Protein AF-A0A3B1JEG9-F1 (afdb_monomer)

Mean predicted aligned error: 18.31 Å

Sequence (242 aa):
HQKWSQMATTEFMKRSFQDQEGKYIIDEHYSELLGENASSSEQRCWQLLSKLSKGLNDGQQKGEYTKPGGYAIYCSHRDSVISHYQSQPGKGVKARDQTHRRIILTTEKQREKAALEEQQKKALEEKHKELQRAQQVEGKRHEERMQQMETKFEEEKRLQVEELERAMERKLAEQEDLIKKNYHEKAELMRQEIDQLKDKIGNISQNFFQQTAMPLIETGVDVFSKILHFKLMKSALKVSPV

pLDDT: mean 78.34, std 16.72, range [33.69, 96.94]

Foldseek 3Di:
DVVVQVVVVVVCVVVDDPPPPCPPHPVVVVVVVVVVQLVVLLVLLVVLLCVLCPVLVVCVVVCQLLDVVSLVVSVVSLVVSLVVLVPDPDSGDCNVVNSVVVSVVVNVVSVVSNVVSVVVVVVVVVVVVVVVVVVVVVVVVVVVVVVVVVVVVVVVVVVVVVVVVVVVVVVVVVVVVVVVVVVVVVVVVV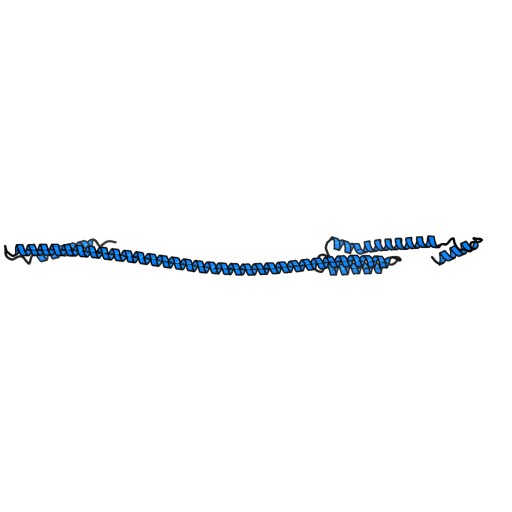VVVVVVVVVVVVVVVVVVVPDDDDDDPPPVVVVVVVVVVVVVVVVVVVPDDD

Organism: Astyanax mexicanus (NCBI:txid7994)

Structure (mmCIF, N/CA/C/O backbone):
data_AF-A0A3B1JEG9-F1
#
_entry.id   AF-A0A3B1JEG9-F1
#
loop_
_atom_site.group_PDB
_atom_site.id
_atom_site.type_symbol
_atom_site.label_atom_id
_atom_site.label_alt_id
_atom_site.label_comp_id
_atom_site.label_asym_id
_atom_site.label_entity_id
_atom_site.label_seq_id
_atom_site.pdbx_PDB_ins_code
_atom_site.Cartn_x
_atom_site.Cartn_y
_atom_site.Cartn_z
_atom_site.occupancy
_atom_site.B_iso_or_equiv
_atom_site.auth_seq_id
_atom_site.auth_comp_id
_atom_site.auth_asym_id
_atom_site.auth_atom_id
_atom_site.pdbx_PDB_model_num
ATOM 1 N N . HIS A 1 1 ? 32.977 -1.378 -49.932 1.00 61.91 1 HIS A N 1
ATOM 2 C CA . HIS A 1 1 ? 33.555 -2.728 -50.064 1.00 61.91 1 HIS A CA 1
ATOM 3 C C . HIS A 1 1 ? 33.645 -3.166 -51.524 1.00 61.91 1 HIS A C 1
ATOM 5 O O . HIS A 1 1 ? 34.753 -3.239 -52.028 1.00 61.91 1 HIS A O 1
ATOM 11 N N . GLN A 1 2 ? 32.519 -3.330 -52.232 1.00 69.81 2 GLN A N 1
ATOM 12 C CA . GLN A 1 2 ? 32.471 -3.818 -53.623 1.00 69.81 2 GLN A CA 1
ATOM 13 C C . GLN A 1 2 ? 33.465 -3.136 -54.580 1.00 69.81 2 GLN A C 1
ATOM 15 O O . GLN A 1 2 ? 34.220 -3.820 -55.254 1.00 69.81 2 GLN A O 1
ATOM 20 N N . LYS A 1 3 ? 33.549 -1.799 -54.562 1.00 77.69 3 LYS A N 1
ATOM 21 C CA . LYS A 1 3 ? 34.519 -1.038 -55.370 1.00 77.69 3 LYS A CA 1
ATOM 22 C C . LYS A 1 3 ? 35.982 -1.433 -55.102 1.00 77.69 3 LYS A C 1
ATOM 24 O O . LYS A 1 3 ? 36.758 -1.589 -56.034 1.00 77.69 3 LYS A O 1
ATOM 29 N N . TRP A 1 4 ? 36.354 -1.603 -53.834 1.00 72.00 4 TRP A N 1
ATOM 30 C CA . TRP A 1 4 ? 37.724 -1.937 -53.425 1.00 72.00 4 TRP A CA 1
ATOM 31 C C . TRP A 1 4 ? 38.051 -3.412 -53.662 1.00 72.00 4 TRP A C 1
ATOM 33 O O . TRP A 1 4 ? 39.136 -3.714 -54.139 1.00 72.00 4 TRP A O 1
ATOM 43 N N . SER A 1 5 ? 37.093 -4.310 -53.414 1.00 69.69 5 SER A N 1
ATOM 44 C CA . SER A 1 5 ? 37.203 -5.736 -53.747 1.00 69.69 5 SER A CA 1
ATOM 45 C C . SER A 1 5 ? 37.377 -5.938 -55.258 1.00 69.69 5 SER A C 1
ATOM 47 O O . SER A 1 5 ? 38.278 -6.658 -55.680 1.00 69.69 5 SER A O 1
ATOM 49 N N . GLN A 1 6 ? 36.618 -5.211 -56.087 1.00 75.69 6 GLN A N 1
ATOM 50 C CA . GLN A 1 6 ? 36.792 -5.210 -57.543 1.00 75.69 6 GLN A CA 1
ATOM 51 C C . GLN A 1 6 ? 38.170 -4.688 -57.960 1.00 75.69 6 GLN A C 1
ATOM 53 O O . GLN A 1 6 ? 38.815 -5.308 -58.800 1.00 75.69 6 GLN A O 1
ATOM 58 N N . MET A 1 7 ? 38.651 -3.589 -57.368 1.00 78.31 7 MET A N 1
ATOM 59 C CA . MET A 1 7 ? 39.992 -3.060 -57.652 1.00 78.31 7 MET A CA 1
ATOM 60 C C . MET A 1 7 ? 41.101 -4.043 -57.256 1.00 78.31 7 MET A C 1
ATOM 62 O O . MET A 1 7 ? 41.998 -4.287 -58.057 1.00 78.31 7 MET A O 1
ATOM 66 N N . ALA A 1 8 ? 41.022 -4.637 -56.063 1.00 71.88 8 ALA A N 1
ATOM 67 C CA . ALA A 1 8 ? 41.997 -5.609 -55.573 1.00 71.88 8 ALA A CA 1
ATOM 68 C C . ALA A 1 8 ? 42.010 -6.886 -56.428 1.00 71.88 8 ALA A C 1
ATOM 70 O O . ALA A 1 8 ? 43.077 -7.334 -56.834 1.00 71.88 8 ALA A O 1
ATOM 71 N N . THR A 1 9 ? 40.831 -7.405 -56.790 1.00 71.06 9 THR A N 1
ATOM 72 C CA . THR A 1 9 ? 40.694 -8.563 -57.691 1.00 71.06 9 THR A CA 1
ATOM 73 C C . THR A 1 9 ? 41.257 -8.246 -59.073 1.00 71.06 9 THR A C 1
ATOM 75 O O . THR A 1 9 ? 42.047 -9.009 -59.613 1.00 71.06 9 THR A O 1
ATOM 78 N N . THR A 1 10 ? 40.907 -7.087 -59.639 1.00 76.50 10 THR A N 1
ATOM 79 C CA . THR A 1 10 ? 41.391 -6.665 -60.964 1.00 76.50 10 THR A CA 1
ATOM 80 C C . TH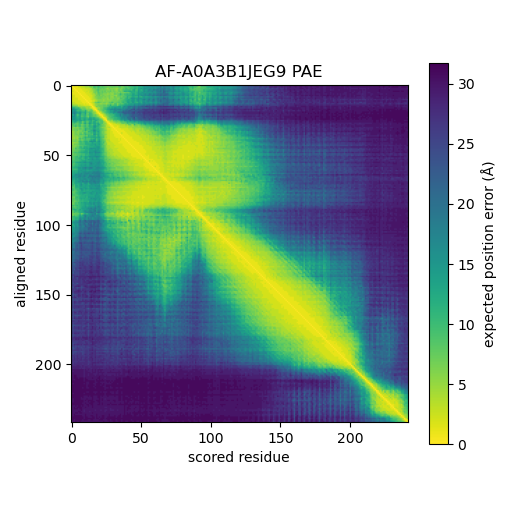R A 1 10 ? 42.913 -6.558 -60.989 1.00 76.50 10 THR A C 1
ATOM 82 O O . THR A 1 10 ? 43.549 -6.955 -61.961 1.00 76.50 10 THR A O 1
ATOM 85 N N . GLU A 1 11 ? 43.511 -6.025 -59.927 1.00 77.19 11 GLU A N 1
ATOM 86 C CA . GLU A 1 11 ? 44.953 -5.825 -59.852 1.00 77.19 11 GLU A CA 1
ATOM 87 C C . GLU A 1 11 ? 45.720 -7.124 -59.554 1.00 77.19 11 GLU A C 1
ATOM 89 O O . GLU A 1 11 ? 46.818 -7.317 -60.077 1.00 77.19 11 GLU A O 1
ATOM 94 N N . PHE A 1 12 ? 45.119 -8.044 -58.794 1.00 73.38 12 PHE A N 1
ATOM 95 C CA . PHE A 1 12 ? 45.612 -9.408 -58.592 1.00 73.38 12 PHE A CA 1
ATOM 96 C C . PHE A 1 12 ? 45.598 -10.212 -59.901 1.00 73.38 12 PHE A C 1
ATOM 98 O O . PHE A 1 12 ? 46.623 -10.765 -60.294 1.00 73.38 12 PHE A O 1
ATOM 105 N N . MET A 1 13 ? 44.488 -10.183 -60.648 1.00 70.50 13 MET A N 1
ATOM 106 C CA . MET A 1 13 ? 44.336 -10.914 -61.917 1.00 70.50 13 MET A CA 1
ATOM 107 C C . MET A 1 13 ? 45.323 -10.466 -63.006 1.00 70.50 13 MET A C 1
ATOM 109 O O . MET A 1 13 ? 45.683 -11.261 -63.866 1.00 70.50 13 MET A O 1
ATOM 113 N N . LYS A 1 14 ? 45.805 -9.214 -62.974 1.00 81.62 14 LYS A N 1
ATOM 114 C CA . LYS A 1 14 ? 46.855 -8.736 -63.898 1.00 81.62 14 LYS A CA 1
ATOM 115 C C . LYS A 1 14 ? 48.241 -9.313 -63.608 1.00 81.62 14 LYS A C 1
ATOM 117 O O . LYS A 1 14 ? 49.094 -9.288 -64.491 1.00 81.62 14 LYS A O 1
ATOM 122 N N . ARG A 1 15 ? 48.502 -9.729 -62.365 1.00 73.19 15 ARG A N 1
ATOM 123 C CA . ARG A 1 15 ? 49.829 -10.161 -61.891 1.00 73.19 15 ARG A CA 1
ATOM 124 C C . ARG A 1 15 ? 49.908 -11.659 -61.592 1.00 73.19 15 ARG A C 1
ATOM 126 O O . ARG A 1 15 ? 51.016 -12.180 -61.505 1.00 73.19 15 ARG A O 1
ATOM 133 N N . SER A 1 16 ? 48.774 -12.342 -61.459 1.00 69.19 16 SER A N 1
ATOM 134 C CA . SER A 1 16 ? 48.710 -13.787 -61.233 1.00 69.19 16 SER A CA 1
ATOM 135 C C . SER A 1 16 ? 48.770 -14.573 -62.542 1.00 69.19 16 SER A C 1
ATOM 137 O O . SER A 1 16 ? 48.094 -14.250 -63.515 1.00 69.19 16 SER A O 1
ATOM 139 N N . PHE A 1 17 ? 49.561 -15.644 -62.554 1.00 60.81 17 PHE A N 1
ATOM 140 C CA . PHE A 1 17 ? 49.652 -16.594 -63.661 1.00 60.81 17 PHE A CA 1
ATOM 141 C C . PHE A 1 17 ? 49.177 -17.966 -63.155 1.00 60.81 17 PHE A C 1
ATOM 143 O O . PHE A 1 17 ? 49.695 -18.450 -62.156 1.00 60.81 17 PHE A O 1
ATOM 150 N N . GLN A 1 18 ? 48.188 -18.563 -63.836 1.00 57.06 18 GLN A N 1
ATOM 151 C CA . GLN A 1 18 ? 47.568 -19.880 -63.559 1.00 57.06 18 GLN A CA 1
ATOM 152 C C . GLN A 1 18 ? 46.610 -20.035 -62.354 1.00 57.06 18 GLN A C 1
ATOM 154 O O . GLN A 1 18 ? 46.231 -21.161 -62.042 1.00 57.06 18 GLN A O 1
ATOM 159 N N . ASP A 1 19 ? 46.102 -18.965 -61.736 1.00 59.22 19 ASP A N 1
ATOM 160 C CA . ASP A 1 19 ? 45.006 -19.094 -60.752 1.00 59.22 19 ASP A CA 1
ATOM 161 C C . ASP A 1 19 ? 43.634 -19.178 -61.456 1.00 59.22 19 ASP A C 1
ATOM 163 O O . ASP A 1 19 ? 42.968 -18.169 -61.681 1.00 59.22 19 ASP A O 1
ATOM 167 N N . GLN A 1 20 ? 43.241 -20.382 -61.892 1.00 56.97 20 GLN A N 1
ATOM 168 C CA . GLN A 1 20 ? 41.942 -20.639 -62.545 1.00 56.97 20 GLN A CA 1
ATOM 169 C C . GLN A 1 20 ? 40.806 -20.935 -61.550 1.00 56.97 20 GLN A C 1
ATOM 171 O O . GLN A 1 20 ? 39.638 -20.869 -61.926 1.00 56.97 20 GLN A O 1
ATOM 176 N N . GLU A 1 21 ? 41.134 -21.245 -60.292 1.00 58.47 21 GLU A N 1
ATOM 177 C CA . GLU A 1 21 ? 40.168 -21.662 -59.263 1.00 58.47 21 GLU A CA 1
ATOM 178 C C . GLU A 1 21 ? 39.723 -20.509 -58.348 1.00 58.47 21 GLU A C 1
ATOM 180 O O . GLU A 1 21 ? 38.787 -20.676 -57.569 1.00 58.47 21 GLU A O 1
ATOM 185 N N . GLY A 1 22 ? 40.368 -19.337 -58.439 1.00 56.72 22 GLY A N 1
ATOM 186 C CA . GLY A 1 22 ? 39.993 -18.141 -57.681 1.00 56.72 22 GLY A CA 1
ATOM 187 C C . GLY A 1 22 ? 40.111 -18.335 -56.171 1.00 56.72 22 GLY A C 1
ATOM 188 O O . GLY A 1 22 ? 39.337 -17.754 -55.423 1.00 56.72 22 GLY A O 1
ATOM 189 N N . LYS A 1 23 ? 41.038 -19.183 -55.713 1.00 57.31 23 LYS A N 1
ATOM 190 C CA . LYS A 1 23 ? 41.095 -19.705 -54.336 1.00 57.31 23 LYS A CA 1
ATOM 191 C C . LYS A 1 23 ? 41.609 -18.695 -53.300 1.00 57.31 23 LYS A C 1
ATOM 193 O O . LYS A 1 23 ? 41.372 -18.864 -52.107 1.00 57.31 23 LYS A O 1
ATOM 198 N N . TYR A 1 24 ? 42.294 -17.639 -53.731 1.00 55.47 24 TYR A N 1
ATOM 199 C CA . TYR A 1 24 ? 42.846 -16.599 -52.856 1.00 55.47 24 TYR A CA 1
ATOM 200 C C . TYR A 1 24 ? 41.849 -15.438 -52.707 1.00 55.47 24 TYR A C 1
ATOM 202 O O . TYR A 1 24 ? 42.022 -14.361 -53.276 1.00 55.47 24 TYR A O 1
ATOM 210 N N . ILE A 1 25 ? 40.744 -15.687 -52.000 1.00 57.69 25 ILE A N 1
ATOM 211 C CA . ILE A 1 25 ? 39.585 -14.784 -51.975 1.00 57.69 25 ILE A CA 1
ATOM 212 C C . ILE A 1 25 ? 39.712 -13.745 -50.856 1.00 57.69 25 ILE A C 1
ATOM 214 O O . ILE A 1 25 ? 39.939 -14.057 -49.692 1.00 57.69 25 ILE A O 1
ATOM 218 N N . ILE A 1 26 ? 39.429 -12.497 -51.224 1.00 59.66 26 ILE A N 1
ATOM 219 C CA . ILE A 1 26 ? 39.228 -11.299 -50.385 1.00 59.66 26 ILE A CA 1
ATOM 220 C C . ILE A 1 26 ? 38.093 -11.469 -49.331 1.00 59.66 26 ILE A C 1
ATOM 222 O O . ILE A 1 26 ? 37.845 -10.570 -48.527 1.00 59.66 26 ILE A O 1
ATOM 226 N N . ASP A 1 27 ? 37.406 -12.615 -49.308 1.00 64.38 27 ASP A N 1
ATOM 227 C CA . ASP A 1 27 ? 36.210 -12.888 -48.500 1.00 64.38 27 ASP A CA 1
ATOM 228 C C . ASP A 1 27 ? 36.510 -13.070 -47.010 1.00 64.38 27 ASP A C 1
ATOM 230 O O . ASP A 1 27 ? 35.712 -12.640 -46.176 1.00 64.38 27 ASP A O 1
ATOM 234 N N . GLU A 1 28 ? 37.659 -13.651 -46.652 1.00 67.06 28 GLU A N 1
ATOM 235 C CA . GLU A 1 28 ? 38.013 -13.874 -45.244 1.00 67.06 28 GLU A CA 1
ATOM 236 C C . GLU A 1 28 ? 38.186 -12.535 -44.506 1.00 67.06 28 GLU A C 1
ATOM 238 O O . GLU A 1 28 ? 37.476 -12.264 -43.532 1.00 67.06 28 GLU A O 1
ATOM 243 N N . HIS A 1 29 ? 38.994 -11.630 -45.070 1.00 68.75 29 HIS A N 1
ATOM 244 C CA . HIS A 1 29 ? 39.169 -10.259 -44.577 1.00 68.75 29 HIS A CA 1
ATOM 245 C C . HIS A 1 29 ? 37.884 -9.422 -44.630 1.00 68.75 29 HIS A C 1
ATOM 247 O O . HIS A 1 29 ? 37.689 -8.505 -43.829 1.00 68.75 29 HIS A O 1
ATOM 253 N N . TYR A 1 30 ? 36.973 -9.714 -45.562 1.00 68.94 30 TYR A N 1
ATOM 254 C CA . TYR A 1 30 ? 35.675 -9.047 -45.587 1.00 68.94 30 TYR A CA 1
ATOM 255 C C . TYR A 1 30 ? 34.803 -9.454 -44.398 1.00 68.94 30 TYR A C 1
ATOM 257 O O . TYR A 1 30 ? 34.147 -8.596 -43.799 1.00 68.94 30 TYR A O 1
ATOM 265 N N . SER A 1 31 ? 34.816 -10.737 -44.030 1.00 76.50 31 SER A N 1
ATOM 266 C CA . SER A 1 31 ? 34.086 -11.224 -42.859 1.00 76.50 31 SER A CA 1
ATOM 267 C C . SER A 1 31 ? 34.594 -10.571 -41.566 1.00 76.50 31 SER A C 1
ATOM 269 O O . SER A 1 31 ? 33.782 -10.139 -40.743 1.00 76.50 31 SER A O 1
ATOM 271 N N . GLU A 1 32 ? 35.913 -10.379 -41.442 1.00 83.19 32 GLU A N 1
ATOM 272 C CA . GLU A 1 32 ? 36.545 -9.676 -40.319 1.00 83.19 32 GLU A CA 1
ATOM 273 C C . GLU A 1 32 ? 36.069 -8.219 -40.245 1.00 83.19 32 GLU A C 1
ATOM 275 O O . GLU A 1 32 ? 35.559 -7.782 -39.212 1.00 83.19 32 GLU A O 1
ATOM 280 N N . LEU A 1 33 ? 36.106 -7.486 -41.365 1.00 79.06 33 LEU A N 1
ATOM 281 C CA . LEU A 1 33 ? 35.625 -6.099 -41.440 1.00 79.06 33 LEU A CA 1
ATOM 282 C C . LEU A 1 33 ? 34.127 -5.963 -41.121 1.00 79.06 33 LEU A C 1
ATOM 284 O O . LEU A 1 33 ? 33.698 -4.963 -40.537 1.00 79.06 33 LEU A O 1
ATOM 288 N N . LEU A 1 34 ? 33.303 -6.944 -41.502 1.00 79.44 34 LEU A N 1
ATOM 289 C CA . LEU A 1 34 ? 31.887 -6.974 -41.127 1.00 79.44 34 LEU A CA 1
ATOM 290 C C . LEU A 1 34 ? 31.709 -7.194 -39.621 1.00 79.44 34 LEU A C 1
ATOM 292 O O . LEU A 1 34 ? 30.876 -6.516 -39.009 1.00 79.44 34 LEU A O 1
ATOM 296 N N . GLY A 1 35 ? 32.500 -8.092 -39.028 1.00 84.50 35 GLY A N 1
ATOM 297 C CA . GLY A 1 35 ? 32.541 -8.329 -37.587 1.00 84.50 35 GLY A CA 1
ATOM 298 C C . GLY A 1 35 ? 32.966 -7.084 -36.806 1.00 84.50 35 GLY A C 1
ATOM 299 O O . GLY A 1 35 ? 32.280 -6.671 -35.865 1.00 84.50 35 GLY A O 1
ATOM 300 N N . GLU A 1 36 ? 34.033 -6.416 -37.239 1.00 87.81 36 GLU A N 1
ATOM 301 C CA . GLU A 1 36 ? 34.505 -5.159 -36.653 1.00 87.81 36 GLU A CA 1
ATOM 302 C C . GLU A 1 36 ? 33.483 -4.030 -36.798 1.00 87.81 36 GLU A C 1
ATOM 304 O O . GLU A 1 36 ? 33.243 -3.283 -35.846 1.00 87.81 36 GLU A O 1
ATOM 309 N N . ASN A 1 37 ? 32.829 -3.905 -37.957 1.00 85.81 37 ASN A N 1
ATOM 310 C CA . ASN A 1 37 ? 31.787 -2.905 -38.179 1.00 85.81 37 ASN A CA 1
ATOM 311 C C . ASN A 1 37 ? 30.567 -3.150 -37.279 1.00 85.81 37 ASN A C 1
ATOM 313 O O . ASN A 1 37 ? 30.029 -2.208 -36.689 1.00 85.81 37 ASN A O 1
ATOM 317 N N . ALA A 1 38 ? 30.145 -4.408 -37.134 1.00 84.62 38 ALA A N 1
ATOM 318 C CA . ALA A 1 38 ? 29.069 -4.786 -36.227 1.00 84.62 38 ALA A CA 1
ATOM 319 C C . ALA A 1 38 ? 29.428 -4.455 -34.771 1.00 84.62 38 ALA A C 1
ATOM 321 O O . ALA A 1 38 ? 28.643 -3.789 -34.095 1.00 84.62 38 ALA A O 1
ATOM 322 N N . SER A 1 39 ? 30.631 -4.828 -34.328 1.00 87.00 39 SER A N 1
ATOM 323 C CA . SER A 1 39 ? 31.120 -4.600 -32.960 1.00 87.00 39 SER A CA 1
ATOM 324 C C . SER A 1 39 ? 31.295 -3.107 -32.660 1.00 87.00 39 SER A C 1
ATOM 326 O O . SER A 1 39 ? 30.826 -2.596 -31.645 1.00 87.00 39 SER A O 1
ATOM 328 N N . SER A 1 40 ? 31.875 -2.359 -33.599 1.00 86.75 40 SER A N 1
ATOM 329 C CA . SER A 1 40 ? 32.041 -0.904 -33.505 1.00 86.75 40 SER A CA 1
ATOM 330 C C . SER A 1 40 ? 30.704 -0.166 -33.539 1.00 86.75 40 SER A C 1
ATOM 332 O O . SER A 1 40 ? 30.548 0.896 -32.933 1.00 86.75 40 SER A O 1
ATOM 334 N N . SER A 1 41 ? 29.724 -0.679 -34.286 1.00 88.75 41 SER A N 1
ATOM 335 C CA . SER A 1 41 ? 28.362 -0.148 -34.268 1.00 88.75 41 SER A CA 1
ATOM 336 C C . SER A 1 41 ? 27.685 -0.431 -32.931 1.00 88.75 41 SER A C 1
ATOM 338 O O . SER A 1 41 ? 27.085 0.474 -32.358 1.00 88.75 41 SER A O 1
ATOM 340 N N . GLU A 1 42 ? 27.814 -1.646 -32.405 1.00 87.19 42 GLU A N 1
ATOM 341 C CA . GLU A 1 42 ? 27.257 -2.036 -31.114 1.00 87.19 42 GLU A CA 1
ATOM 342 C C . GLU A 1 42 ? 27.824 -1.193 -29.971 1.00 87.19 42 GLU A C 1
ATOM 344 O O . GLU A 1 42 ? 27.056 -0.620 -29.196 1.00 87.19 42 GLU A O 1
ATOM 349 N N . GLN A 1 43 ? 29.146 -1.022 -29.915 1.00 89.62 43 GLN A N 1
ATOM 350 C CA . GLN A 1 43 ? 29.804 -0.205 -28.898 1.00 89.62 43 GLN A CA 1
ATOM 351 C C . GLN A 1 43 ? 29.343 1.256 -28.958 1.00 89.62 43 GLN A C 1
ATOM 353 O O . GLN A 1 43 ? 29.004 1.844 -27.928 1.00 89.62 43 GLN A O 1
ATOM 358 N N . ARG A 1 44 ? 29.249 1.836 -30.164 1.00 87.94 44 ARG A N 1
ATOM 359 C CA . ARG A 1 44 ? 28.716 3.195 -30.358 1.00 87.94 44 ARG A CA 1
ATOM 360 C C . ARG A 1 44 ? 27.267 3.309 -29.895 1.00 87.94 44 ARG A C 1
ATOM 362 O O . ARG A 1 44 ? 26.917 4.256 -29.190 1.00 87.94 44 ARG A O 1
ATOM 369 N N . CYS A 1 45 ? 26.432 2.334 -30.245 1.00 87.94 45 CYS A N 1
ATOM 370 C CA . CYS A 1 45 ? 25.040 2.283 -29.808 1.00 87.94 45 CYS A CA 1
ATOM 371 C C . CYS A 1 45 ? 24.935 2.204 -28.287 1.00 87.94 45 CYS A C 1
ATOM 373 O O . CYS A 1 45 ? 24.142 2.938 -27.699 1.00 87.94 45 CYS A O 1
ATOM 375 N N . TRP A 1 46 ? 25.753 1.363 -27.654 1.00 86.31 46 TRP A N 1
ATOM 376 C CA . TRP A 1 46 ? 25.779 1.197 -26.208 1.00 86.31 46 TRP A CA 1
ATOM 377 C C . TRP A 1 46 ? 26.188 2.485 -25.492 1.00 86.31 46 TRP A C 1
ATOM 379 O O . TRP A 1 46 ? 25.490 2.920 -24.577 1.00 86.31 46 TRP A O 1
ATOM 389 N N . GLN A 1 47 ? 27.264 3.139 -25.937 1.00 90.00 47 GLN A N 1
ATOM 390 C CA . GLN A 1 47 ? 27.736 4.396 -25.348 1.00 90.00 47 GLN A CA 1
ATOM 391 C C . GLN A 1 47 ? 26.684 5.503 -25.465 1.00 90.00 47 GLN A C 1
ATOM 393 O O . GLN A 1 47 ? 26.384 6.186 -24.482 1.00 90.00 47 GLN A O 1
ATOM 398 N N . LEU A 1 48 ? 26.082 5.647 -26.649 1.00 90.25 48 LEU A N 1
ATOM 399 C CA . LEU A 1 48 ? 25.038 6.637 -26.888 1.00 90.25 48 LEU A CA 1
ATOM 400 C C . LEU A 1 48 ? 23.811 6.377 -26.007 1.00 90.25 48 LEU A C 1
ATOM 402 O O . LEU A 1 48 ? 23.329 7.280 -25.325 1.00 90.25 48 LEU A O 1
ATOM 406 N N . LEU A 1 49 ? 23.332 5.133 -25.982 1.00 88.56 49 LEU A N 1
ATOM 407 C CA . LEU A 1 49 ? 22.200 4.732 -25.157 1.00 88.56 49 LEU A CA 1
ATOM 408 C C . LEU A 1 49 ? 22.488 4.937 -23.668 1.00 88.56 49 LEU A C 1
ATOM 410 O O . LEU A 1 49 ? 21.622 5.434 -22.955 1.00 88.56 49 LEU A O 1
ATOM 414 N N . SER A 1 50 ? 23.683 4.579 -23.193 1.00 89.00 50 SER A N 1
ATOM 415 C CA . SER A 1 50 ? 24.119 4.785 -21.807 1.00 89.00 50 SER A CA 1
ATOM 416 C C . SER A 1 50 ? 24.043 6.262 -21.415 1.00 89.00 50 SER A C 1
ATOM 418 O O . SER A 1 50 ? 23.385 6.608 -20.430 1.00 89.00 50 SER A O 1
ATOM 420 N N . LYS A 1 51 ? 24.601 7.143 -22.257 1.00 91.94 51 LYS A N 1
ATOM 421 C CA . LYS A 1 51 ? 24.568 8.597 -22.064 1.00 91.94 51 LYS A CA 1
ATOM 422 C C . LYS A 1 51 ? 23.139 9.141 -22.016 1.00 91.94 51 LYS A C 1
ATOM 424 O O . LYS A 1 51 ? 22.803 9.869 -21.085 1.00 91.94 51 LYS A O 1
ATOM 429 N N . LEU A 1 52 ? 22.299 8.780 -22.987 1.00 91.50 52 LEU A N 1
ATOM 430 C CA . LEU A 1 52 ? 20.919 9.271 -23.067 1.00 91.50 52 LEU A CA 1
ATOM 431 C C . LEU A 1 52 ? 20.057 8.767 -21.899 1.00 91.50 52 LEU A C 1
ATOM 433 O O . LEU A 1 52 ? 19.213 9.502 -21.400 1.00 91.50 52 LEU A O 1
ATOM 437 N N . SER A 1 53 ? 20.294 7.546 -21.409 1.00 89.62 53 SER A N 1
ATOM 438 C CA . SER A 1 53 ? 19.534 6.980 -20.285 1.00 89.62 53 SER A CA 1
ATOM 439 C C . SER A 1 53 ? 19.963 7.449 -18.901 1.00 89.62 53 SER A C 1
ATOM 441 O O . SER A 1 53 ? 19.373 6.996 -17.925 1.00 89.62 53 SER A O 1
ATOM 443 N N . LYS A 1 54 ? 20.978 8.312 -18.773 1.00 91.19 54 LYS A N 1
ATOM 444 C CA . LYS A 1 54 ? 21.515 8.697 -17.461 1.00 91.19 54 LYS A CA 1
ATOM 445 C C . LYS A 1 54 ? 20.428 9.257 -16.536 1.00 91.19 54 LYS A C 1
ATOM 447 O O . LYS A 1 54 ? 20.229 8.720 -15.455 1.00 91.19 54 LYS A O 1
ATOM 452 N N . GLY A 1 55 ? 19.650 10.234 -17.008 1.00 88.62 55 GLY A N 1
ATOM 453 C CA . GLY A 1 55 ? 18.559 10.820 -16.216 1.00 88.62 55 GLY A CA 1
ATOM 454 C C . GLY A 1 55 ? 17.464 9.813 -15.844 1.00 88.62 55 GLY A C 1
ATOM 455 O O . GLY A 1 55 ? 16.981 9.815 -14.716 1.00 88.62 55 GLY A O 1
ATOM 456 N N . LEU A 1 56 ? 17.129 8.898 -16.759 1.00 88.88 56 LEU A N 1
ATOM 457 C CA . LEU A 1 56 ? 16.171 7.817 -16.506 1.00 88.88 56 LEU A CA 1
ATOM 458 C C . LEU A 1 56 ? 16.683 6.843 -15.427 1.00 88.88 56 LEU A C 1
ATOM 460 O O . LEU A 1 56 ? 15.927 6.437 -14.547 1.00 88.88 56 LEU A O 1
ATOM 464 N N . ASN A 1 57 ? 17.969 6.489 -15.455 1.00 87.25 57 ASN A N 1
ATOM 465 C CA . ASN A 1 57 ? 18.575 5.631 -14.435 1.00 87.25 57 ASN A CA 1
ATOM 466 C C . ASN A 1 57 ? 18.666 6.335 -13.075 1.00 87.25 57 ASN A C 1
ATOM 468 O O . ASN A 1 57 ? 18.382 5.708 -12.056 1.00 87.25 57 ASN A O 1
ATOM 472 N N . ASP A 1 58 ? 19.010 7.622 -13.057 1.00 90.94 58 ASP A N 1
ATOM 473 C CA . ASP A 1 58 ? 19.090 8.419 -11.831 1.00 90.94 58 ASP A CA 1
ATOM 474 C C . ASP A 1 58 ? 17.714 8.519 -11.151 1.00 90.94 58 ASP A C 1
ATOM 476 O O . ASP A 1 58 ? 17.603 8.308 -9.942 1.00 90.94 58 ASP A O 1
ATOM 480 N N . GLY A 1 59 ? 16.647 8.768 -11.922 1.00 87.75 59 GLY A N 1
ATOM 481 C CA . GLY A 1 59 ? 15.271 8.760 -11.412 1.00 87.75 59 GLY A CA 1
ATOM 482 C C . GLY A 1 59 ? 14.856 7.389 -10.871 1.00 87.75 59 GLY A C 1
ATOM 483 O O . GLY A 1 59 ? 14.230 7.289 -9.814 1.00 87.75 59 GLY A O 1
ATOM 484 N N . GLN A 1 60 ? 15.294 6.309 -11.524 1.00 84.81 60 GLN A N 1
ATOM 485 C CA . GLN A 1 60 ? 15.048 4.948 -11.049 1.00 84.81 60 GLN A CA 1
ATOM 486 C C . GLN A 1 60 ? 15.773 4.651 -9.727 1.00 84.81 60 GLN A C 1
ATOM 488 O O . GLN A 1 60 ? 15.178 4.039 -8.842 1.00 84.81 60 GLN A O 1
ATOM 493 N N . GLN A 1 61 ? 17.031 5.075 -9.569 1.00 86.56 61 GLN A N 1
ATOM 494 C CA . GLN A 1 61 ? 17.783 4.897 -8.318 1.00 86.56 61 GLN A CA 1
ATOM 495 C C . GLN A 1 61 ? 17.180 5.697 -7.162 1.00 86.56 61 GLN A C 1
ATOM 497 O O . GLN A 1 61 ? 17.168 5.230 -6.028 1.00 86.56 61 GLN A O 1
ATOM 502 N N . LYS A 1 62 ? 16.631 6.879 -7.455 1.00 89.38 62 LYS A N 1
ATOM 503 C CA . LYS A 1 62 ? 15.941 7.728 -6.475 1.00 89.38 62 LYS A CA 1
ATOM 504 C C . LYS A 1 62 ? 14.525 7.248 -6.133 1.00 89.38 62 LYS A C 1
ATOM 506 O O . LYS A 1 62 ? 13.870 7.866 -5.298 1.00 89.38 62 LYS A O 1
ATOM 511 N N . GLY A 1 63 ? 14.034 6.185 -6.776 1.00 85.62 63 GLY A N 1
ATOM 512 C CA . GLY A 1 63 ? 12.679 5.671 -6.562 1.00 85.62 63 GLY A CA 1
ATOM 513 C C . GLY A 1 63 ? 11.578 6.610 -7.069 1.00 85.62 63 GLY A C 1
ATOM 514 O O . GLY A 1 63 ? 10.463 6.591 -6.554 1.00 85.62 63 GLY A O 1
ATOM 515 N N . GLU A 1 64 ? 11.865 7.452 -8.065 1.00 86.25 64 GLU A N 1
ATOM 516 C CA . GLU A 1 64 ? 10.901 8.413 -8.623 1.00 86.25 64 GLU A CA 1
ATOM 517 C C . GLU A 1 64 ? 9.688 7.715 -9.263 1.00 86.25 64 GLU A C 1
ATOM 519 O O . GLU A 1 64 ? 8.568 8.220 -9.204 1.00 86.25 64 GLU A O 1
ATOM 524 N N . TYR A 1 65 ? 9.905 6.518 -9.816 1.00 85.50 65 TYR A N 1
ATOM 525 C CA . TYR A 1 65 ? 8.896 5.751 -10.555 1.00 85.50 65 TYR A CA 1
ATOM 526 C C . TYR A 1 65 ? 8.137 4.718 -9.706 1.00 85.50 65 TYR A C 1
ATOM 528 O O . TYR A 1 65 ? 7.173 4.144 -10.196 1.00 85.50 65 TYR A O 1
ATOM 536 N N . THR A 1 66 ? 8.543 4.527 -8.446 1.00 82.75 66 THR A N 1
ATOM 537 C CA . THR A 1 66 ? 7.982 3.579 -7.445 1.00 82.75 66 THR A CA 1
ATOM 538 C C . THR A 1 66 ? 6.807 4.195 -6.667 1.00 82.75 66 THR A C 1
ATOM 540 O O . THR A 1 66 ? 6.396 3.756 -5.597 1.00 82.75 66 THR A O 1
ATOM 543 N N . LYS A 1 67 ? 6.313 5.338 -7.136 1.00 82.69 67 LYS A N 1
ATOM 544 C CA . LYS A 1 67 ? 5.196 6.052 -6.521 1.00 82.69 67 LYS A CA 1
ATOM 545 C C . LYS A 1 67 ? 3.936 5.785 -7.337 1.00 82.69 67 LYS A C 1
ATOM 547 O O . LYS A 1 67 ? 4.042 5.549 -8.542 1.00 82.69 67 LYS A O 1
ATOM 552 N N . PRO A 1 68 ? 2.735 5.902 -6.746 1.00 80.75 68 PRO A N 1
ATOM 553 C CA . PRO A 1 68 ? 1.494 5.850 -7.512 1.00 80.75 68 PRO A CA 1
ATOM 554 C C . PRO A 1 68 ? 1.533 6.837 -8.691 1.00 80.75 68 PRO A C 1
ATOM 556 O O . PRO A 1 68 ? 1.772 8.026 -8.496 1.00 80.75 68 PRO A O 1
ATOM 559 N N . GLY A 1 69 ? 1.342 6.334 -9.916 1.00 82.44 69 GLY A N 1
ATOM 560 C CA . GLY A 1 69 ? 1.453 7.120 -11.156 1.00 82.44 69 GLY A CA 1
ATOM 561 C C . GLY A 1 69 ? 2.874 7.266 -11.729 1.00 82.44 69 GLY A C 1
ATOM 562 O O . GLY A 1 69 ? 3.035 7.757 -12.845 1.00 82.44 69 GLY A O 1
ATOM 563 N N . GLY A 1 70 ? 3.907 6.785 -11.033 1.00 86.44 70 GLY A N 1
ATOM 564 C CA . GLY A 1 70 ? 5.312 6.878 -11.442 1.00 86.44 70 GLY A CA 1
ATOM 565 C C . GLY A 1 70 ? 5.648 6.112 -12.726 1.00 86.44 70 GLY A C 1
ATOM 566 O O . GLY A 1 70 ? 6.507 6.549 -13.493 1.00 86.44 70 GLY A O 1
ATOM 567 N N . TYR A 1 71 ? 4.919 5.033 -13.032 1.00 85.75 71 TYR A N 1
ATOM 568 C CA . TYR A 1 71 ? 5.075 4.288 -14.288 1.00 85.75 71 TYR A CA 1
ATOM 569 C C . TYR A 1 71 ? 4.767 5.135 -15.536 1.00 85.75 71 TYR A C 1
ATOM 571 O O . TYR A 1 71 ? 5.436 4.994 -16.562 1.00 85.75 71 TYR A O 1
ATOM 579 N N . ALA A 1 72 ? 3.796 6.052 -15.455 1.00 87.38 72 ALA A N 1
ATOM 580 C CA . ALA A 1 7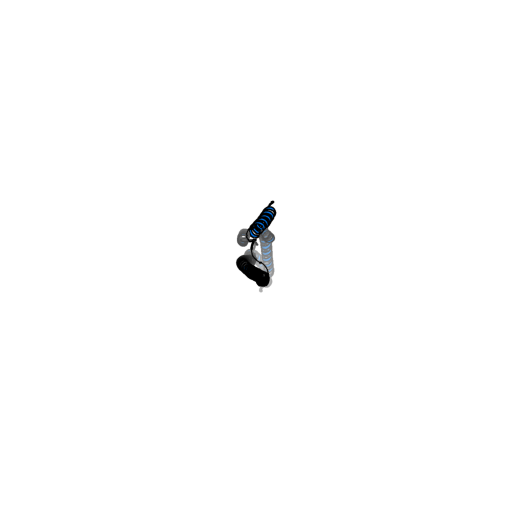2 ? 3.482 6.955 -16.562 1.00 87.38 72 ALA A CA 1
ATOM 581 C C . ALA A 1 72 ? 4.639 7.934 -16.823 1.00 87.38 72 ALA A C 1
ATOM 583 O O . ALA A 1 72 ? 5.039 8.133 -17.969 1.00 87.38 72 ALA A O 1
ATOM 584 N N . ILE A 1 73 ? 5.237 8.472 -15.754 1.00 89.31 73 ILE A N 1
ATOM 585 C CA . ILE A 1 73 ? 6.415 9.350 -15.826 1.00 89.31 73 ILE A CA 1
ATOM 586 C C . ILE A 1 73 ? 7.605 8.591 -16.431 1.00 89.31 73 ILE A C 1
ATOM 588 O O . ILE A 1 73 ? 8.272 9.097 -17.336 1.00 89.31 73 ILE A O 1
ATOM 592 N N . TYR A 1 74 ? 7.825 7.345 -15.997 1.00 89.88 74 TYR A N 1
ATOM 593 C CA . TYR A 1 74 ? 8.843 6.467 -16.571 1.00 89.88 74 TYR A CA 1
ATOM 594 C C . TYR A 1 74 ? 8.657 6.277 -18.084 1.00 89.88 74 TYR A C 1
ATOM 596 O O . TYR A 1 74 ? 9.630 6.391 -18.832 1.00 89.88 74 TYR A O 1
ATOM 604 N N . CYS A 1 75 ? 7.428 6.022 -18.549 1.00 87.75 75 CYS A N 1
ATOM 605 C CA . CYS A 1 75 ? 7.139 5.855 -19.976 1.00 87.75 75 CYS A CA 1
ATOM 606 C C . CYS A 1 75 ? 7.503 7.111 -20.774 1.00 87.75 75 CYS A C 1
ATOM 608 O O . CYS A 1 75 ? 8.211 7.004 -21.772 1.00 87.75 75 CYS A O 1
ATOM 610 N N . SER A 1 76 ? 7.123 8.295 -20.289 1.00 90.50 76 SER A N 1
ATOM 611 C CA . SER A 1 76 ? 7.467 9.568 -20.931 1.00 90.50 76 SER A CA 1
ATOM 612 C C . SER A 1 76 ? 8.981 9.793 -21.019 1.00 90.50 76 SER A C 1
ATOM 614 O O . SER A 1 76 ? 9.503 10.152 -22.076 1.00 90.50 76 SER A O 1
ATOM 616 N N . HIS A 1 77 ? 9.721 9.544 -19.932 1.00 91.00 77 HIS A N 1
ATOM 617 C CA . HIS A 1 77 ? 11.183 9.664 -19.934 1.00 91.00 77 HIS A CA 1
ATOM 618 C C . HIS A 1 77 ? 11.841 8.641 -20.867 1.00 91.00 77 HIS A C 1
ATOM 620 O O . HIS A 1 77 ? 12.762 8.983 -21.610 1.00 91.00 77 HIS A O 1
ATOM 626 N N . ARG A 1 78 ? 11.355 7.395 -20.871 1.00 89.88 78 ARG A N 1
ATOM 627 C CA . ARG A 1 78 ? 11.813 6.346 -21.788 1.00 89.88 78 ARG A CA 1
ATOM 628 C C . ARG A 1 78 ? 11.595 6.766 -23.238 1.00 89.88 78 ARG A C 1
ATOM 630 O O . ARG A 1 78 ? 12.529 6.680 -24.027 1.00 89.88 78 ARG A O 1
ATOM 637 N N . ASP A 1 79 ? 10.409 7.251 -23.584 1.00 90.00 79 ASP A N 1
ATOM 638 C CA . ASP A 1 79 ? 10.069 7.632 -24.957 1.00 90.00 79 ASP A CA 1
ATOM 639 C C . ASP A 1 79 ? 10.896 8.831 -25.431 1.00 90.00 79 ASP A C 1
ATOM 641 O O . ASP A 1 79 ? 11.361 8.852 -26.572 1.00 90.00 79 ASP A O 1
ATOM 645 N N . SER A 1 80 ? 11.210 9.763 -24.526 1.00 91.75 80 SER A N 1
ATOM 646 C CA . SER A 1 80 ? 12.184 10.824 -24.789 1.00 91.75 80 SER A CA 1
ATOM 647 C C . SER A 1 80 ? 13.575 10.263 -25.110 1.00 91.75 80 SER A C 1
ATOM 649 O O . SER A 1 80 ? 14.177 10.658 -26.111 1.00 91.75 80 SER A O 1
ATOM 651 N N . VAL A 1 81 ? 14.078 9.295 -24.332 1.00 90.69 81 VAL A N 1
ATOM 652 C CA . VAL A 1 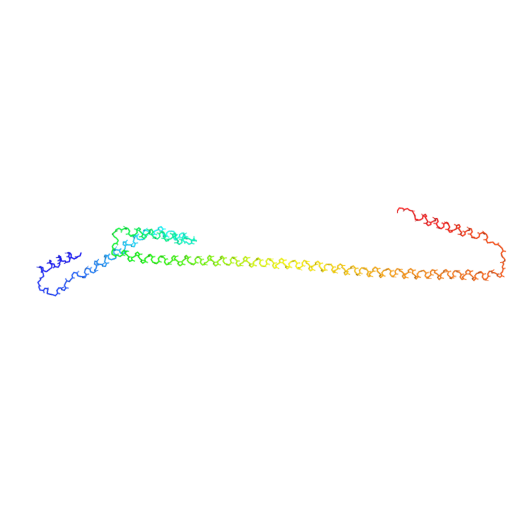81 ? 15.367 8.626 -24.604 1.00 90.69 81 VAL A CA 1
ATOM 653 C C . VAL A 1 81 ? 15.355 7.918 -25.961 1.00 90.69 81 VAL A C 1
ATOM 655 O O . VAL A 1 81 ? 16.334 8.004 -26.703 1.00 90.69 81 VAL A O 1
ATOM 658 N N . ILE A 1 82 ? 14.256 7.243 -26.306 1.00 88.50 82 ILE A N 1
ATOM 659 C CA . ILE A 1 82 ? 14.094 6.546 -27.589 1.00 88.50 82 ILE A CA 1
ATOM 660 C C . ILE A 1 82 ? 14.119 7.540 -28.747 1.00 88.50 82 ILE A C 1
ATOM 662 O O . ILE A 1 82 ? 14.877 7.345 -29.695 1.00 88.50 82 ILE A O 1
ATOM 666 N N . SER A 1 83 ? 13.333 8.613 -28.657 1.00 90.38 83 SER A N 1
ATOM 667 C CA . SER A 1 83 ? 13.258 9.653 -29.684 1.00 90.38 83 SER A CA 1
ATOM 668 C C . SER A 1 83 ? 14.627 10.300 -29.921 1.00 90.38 83 SER A C 1
ATOM 670 O O . SER A 1 83 ? 15.111 10.355 -31.056 1.00 90.38 83 SER A O 1
ATOM 672 N N . HIS A 1 84 ? 15.328 10.670 -28.842 1.00 90.75 84 HIS A N 1
ATOM 673 C CA . HIS A 1 84 ? 16.690 11.198 -28.925 1.00 90.75 84 HIS A CA 1
ATOM 674 C C . HIS A 1 84 ? 17.672 10.193 -29.516 1.00 90.75 84 HIS A 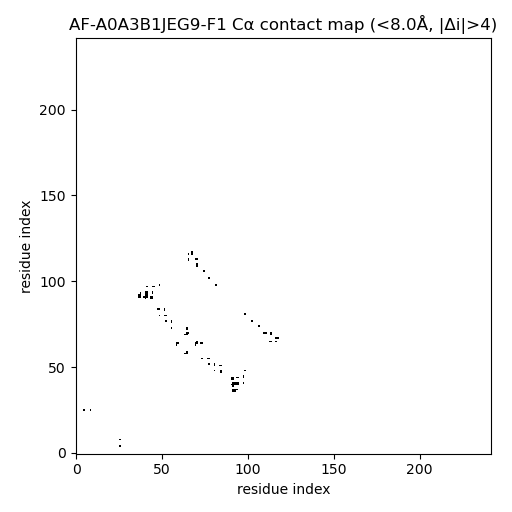C 1
ATOM 676 O O . HIS A 1 84 ? 18.554 10.571 -30.275 1.00 90.75 84 HIS A O 1
ATOM 682 N N . TYR A 1 85 ? 17.551 8.908 -29.192 1.00 90.12 85 TYR A N 1
ATOM 683 C CA . TYR A 1 85 ? 18.419 7.901 -29.783 1.00 90.12 85 TYR A CA 1
ATOM 684 C C . TYR A 1 85 ? 18.148 7.739 -31.286 1.00 90.12 85 TYR A C 1
ATOM 686 O O . TYR A 1 85 ? 19.079 7.657 -32.092 1.00 90.12 85 TYR A O 1
ATOM 694 N N . GLN A 1 86 ? 16.879 7.711 -31.694 1.00 86.94 86 GLN A N 1
ATOM 695 C CA . GLN A 1 86 ? 16.479 7.529 -33.089 1.00 86.94 86 GLN A CA 1
ATOM 696 C C . GLN A 1 86 ? 16.939 8.685 -33.982 1.00 86.94 86 GLN A C 1
ATOM 698 O O . GLN A 1 86 ? 17.391 8.416 -35.096 1.00 86.94 86 GLN A O 1
ATOM 703 N N . SER A 1 87 ? 16.947 9.919 -33.476 1.00 89.06 87 SER A N 1
ATOM 704 C CA . SER A 1 87 ? 17.380 11.104 -34.228 1.00 89.06 87 SER A CA 1
ATOM 705 C C . SER A 1 87 ? 18.896 11.208 -34.453 1.00 89.06 87 SER A C 1
ATOM 707 O O . SER A 1 87 ? 19.330 11.933 -35.344 1.00 89.06 87 SER A O 1
ATOM 709 N N . GLN A 1 88 ? 19.725 10.472 -33.703 1.00 86.94 88 GLN A N 1
ATOM 710 C CA . GLN A 1 88 ? 21.189 10.575 -33.814 1.00 86.94 88 GLN A CA 1
ATOM 711 C C . GLN A 1 88 ? 21.737 9.904 -35.088 1.00 86.94 88 GLN A C 1
ATOM 713 O O . GLN A 1 88 ? 21.495 8.715 -35.300 1.00 86.94 88 GLN A O 1
ATOM 718 N N . PRO A 1 89 ? 22.514 10.586 -35.941 1.00 86.25 89 PRO A N 1
ATOM 719 C CA . PRO A 1 89 ? 23.149 9.948 -37.094 1.00 86.25 89 PRO A CA 1
ATOM 720 C C . PRO A 1 89 ? 24.324 9.040 -36.674 1.00 86.25 89 PRO A C 1
ATOM 722 O O . PRO A 1 89 ? 24.790 9.073 -35.539 1.00 86.25 89 PRO A O 1
ATOM 725 N N . GLY A 1 90 ? 24.825 8.204 -37.593 1.00 83.50 90 GLY A N 1
ATOM 726 C CA . GLY A 1 90 ? 26.118 7.515 -37.415 1.00 83.50 90 GLY A CA 1
ATOM 727 C C . GLY A 1 90 ? 26.158 6.347 -36.413 1.00 83.50 90 GLY A C 1
ATOM 728 O O . GLY A 1 90 ? 27.240 5.928 -36.007 1.00 83.50 90 GLY A O 1
ATOM 729 N N . LYS A 1 91 ? 25.004 5.789 -36.028 1.00 83.06 91 LYS A N 1
ATOM 730 C CA . LYS A 1 91 ? 24.892 4.684 -35.049 1.00 83.06 91 LYS A CA 1
ATOM 731 C C . LYS A 1 91 ? 25.373 3.319 -35.579 1.00 83.06 91 LYS A C 1
ATOM 733 O O . LYS A 1 91 ? 25.734 2.432 -34.807 1.00 83.06 91 LYS A O 1
ATOM 738 N N . GLY A 1 92 ? 25.418 3.166 -36.901 1.00 83.31 92 GLY A N 1
ATOM 739 C CA . GLY A 1 92 ? 25.841 1.942 -37.584 1.00 83.31 92 GLY A CA 1
ATOM 740 C C . GLY A 1 92 ? 24.764 0.848 -37.632 1.00 83.31 92 GLY A C 1
ATOM 741 O O . GLY A 1 92 ? 23.604 1.070 -37.284 1.00 83.31 92 GLY A O 1
ATOM 742 N N . VAL A 1 93 ? 25.161 -0.338 -38.095 1.00 82.75 93 VAL A N 1
ATOM 743 C CA . VAL A 1 93 ? 24.265 -1.447 -38.465 1.00 82.75 93 VAL A CA 1
ATOM 744 C C . VAL A 1 93 ? 23.503 -2.094 -37.297 1.00 82.75 93 VAL A C 1
ATOM 746 O O . VAL A 1 93 ? 22.450 -2.677 -37.522 1.00 82.75 93 VAL A O 1
ATOM 749 N N . LYS A 1 94 ? 23.975 -1.964 -36.049 1.00 85.25 94 LYS A N 1
ATOM 750 C CA . LYS A 1 94 ? 23.356 -2.564 -34.846 1.00 85.25 94 LYS A CA 1
ATOM 751 C C . LYS A 1 94 ? 22.358 -1.658 -34.118 1.00 85.25 94 LYS A C 1
ATOM 753 O O . LYS A 1 94 ? 21.806 -2.053 -33.090 1.00 85.25 94 LYS A O 1
ATOM 758 N N . ALA A 1 95 ? 22.090 -0.461 -34.640 1.00 82.25 95 ALA A N 1
ATOM 759 C CA . ALA A 1 95 ? 21.291 0.544 -33.940 1.00 82.25 95 ALA A CA 1
ATOM 760 C C . ALA A 1 95 ? 19.875 0.074 -33.583 1.00 82.25 95 ALA A C 1
ATOM 762 O O . ALA A 1 95 ? 19.390 0.285 -32.470 1.00 82.25 95 ALA A O 1
ATOM 763 N N . ARG A 1 96 ? 19.203 -0.598 -34.519 1.00 76.31 96 ARG A N 1
ATOM 764 C CA . ARG A 1 96 ? 17.818 -1.035 -34.330 1.00 76.31 96 ARG A CA 1
ATOM 765 C C . ARG A 1 96 ? 17.708 -2.127 -33.264 1.00 76.31 96 ARG A C 1
ATOM 767 O O . ARG A 1 96 ? 16.843 -2.021 -32.397 1.00 76.31 96 ARG A O 1
ATOM 774 N N . ASP A 1 97 ? 18.594 -3.116 -33.300 1.00 78.94 97 ASP A N 1
ATOM 775 C CA . ASP A 1 97 ? 18.549 -4.287 -32.417 1.00 78.94 97 ASP A CA 1
ATOM 776 C C . ASP A 1 97 ? 18.842 -3.907 -30.966 1.00 78.94 97 ASP A C 1
ATOM 778 O O . ASP A 1 97 ? 18.109 -4.293 -30.053 1.00 78.94 97 ASP A O 1
ATOM 782 N N . GLN A 1 98 ? 19.876 -3.085 -30.756 1.00 75.31 98 GLN A N 1
ATOM 783 C CA . GLN A 1 98 ? 20.268 -2.644 -29.419 1.00 75.31 98 GLN A CA 1
ATOM 784 C C . GLN A 1 98 ? 19.181 -1.800 -28.750 1.00 75.31 98 GLN A C 1
ATOM 786 O O . GLN A 1 98 ? 18.874 -1.987 -27.572 1.00 75.31 98 GLN A O 1
ATOM 791 N N . THR A 1 99 ? 18.535 -0.915 -29.510 1.00 74.38 99 THR A N 1
ATOM 792 C CA . THR A 1 99 ? 17.436 -0.101 -28.975 1.00 74.38 99 THR A CA 1
ATOM 793 C C . THR A 1 99 ? 16.234 -0.961 -28.621 1.00 74.38 99 THR A C 1
ATOM 795 O O . THR A 1 99 ? 15.752 -0.876 -27.496 1.00 74.38 99 THR A O 1
ATOM 798 N N . HIS A 1 100 ? 15.774 -1.821 -29.537 1.00 73.38 100 HIS A N 1
ATOM 799 C CA . HIS A 1 100 ? 14.604 -2.668 -29.287 1.00 73.38 100 HIS A CA 1
ATOM 800 C C . HIS A 1 100 ? 14.814 -3.572 -28.077 1.00 73.38 100 HIS A C 1
ATOM 802 O O . HIS A 1 100 ? 13.980 -3.579 -27.174 1.00 73.38 100 HIS A O 1
ATOM 808 N N . ARG A 1 101 ? 15.952 -4.277 -28.017 1.00 77.12 101 ARG A N 1
ATOM 809 C CA . ARG A 1 101 ? 16.255 -5.191 -26.911 1.00 77.12 101 ARG A CA 1
ATOM 810 C C . ARG A 1 101 ? 16.227 -4.462 -25.571 1.00 77.12 101 ARG A C 1
ATOM 812 O O . ARG A 1 101 ? 15.625 -4.950 -24.619 1.00 77.12 101 ARG A O 1
ATOM 819 N N . ARG A 1 102 ? 16.832 -3.272 -25.502 1.00 78.19 102 ARG A N 1
ATOM 820 C CA . ARG A 1 102 ? 16.906 -2.507 -24.255 1.00 78.19 102 ARG A CA 1
ATOM 821 C C . ARG A 1 102 ? 15.554 -1.936 -23.839 1.00 78.19 102 ARG A C 1
ATOM 823 O O . ARG A 1 102 ? 15.221 -2.026 -22.665 1.00 78.19 102 ARG A O 1
ATOM 830 N N . ILE A 1 103 ? 14.768 -1.408 -24.780 1.00 74.38 103 ILE A N 1
ATOM 831 C CA . ILE A 1 103 ? 13.423 -0.875 -24.508 1.00 74.38 103 ILE A CA 1
ATOM 832 C C . ILE A 1 103 ? 12.505 -1.966 -23.951 1.00 74.38 103 ILE A C 1
ATOM 834 O O . ILE A 1 103 ? 11.791 -1.712 -22.979 1.00 74.38 103 ILE A O 1
ATOM 838 N N . ILE A 1 104 ? 12.514 -3.156 -24.559 1.00 74.88 104 ILE A N 1
ATOM 839 C CA . ILE A 1 104 ? 11.657 -4.279 -24.152 1.00 74.88 104 ILE A CA 1
ATOM 840 C C . ILE A 1 104 ? 11.983 -4.679 -22.709 1.00 74.88 104 ILE A C 1
ATOM 842 O O . ILE A 1 104 ? 11.121 -4.569 -21.837 1.00 74.88 104 ILE A O 1
ATOM 846 N N . LEU A 1 105 ? 13.257 -4.985 -22.433 1.00 76.25 105 LEU A N 1
ATOM 847 C CA . LEU A 1 105 ? 13.739 -5.375 -21.101 1.00 76.25 105 LEU A CA 1
ATOM 848 C C . LEU A 1 105 ? 13.402 -4.344 -20.017 1.00 76.25 105 LEU A C 1
ATOM 850 O O . LEU A 1 105 ? 13.011 -4.698 -18.905 1.00 76.25 105 LEU A O 1
ATOM 854 N N . THR A 1 106 ? 13.564 -3.052 -20.311 1.00 74.12 106 THR A N 1
ATOM 855 C CA . THR A 1 106 ? 13.284 -2.010 -19.318 1.00 74.12 106 THR A CA 1
ATOM 856 C C . THR A 1 106 ? 11.786 -1.784 -19.119 1.00 74.12 106 THR A C 1
ATOM 858 O O . THR A 1 106 ? 11.362 -1.478 -18.008 1.00 74.12 106 THR A O 1
ATOM 861 N N . THR A 1 107 ? 10.973 -1.960 -20.163 1.00 75.25 107 THR A N 1
ATOM 862 C CA . THR A 1 107 ? 9.517 -1.766 -20.091 1.00 75.25 107 THR A CA 1
ATOM 863 C C . THR A 1 107 ? 8.839 -2.868 -19.288 1.00 75.25 107 THR A C 1
ATOM 865 O O . THR A 1 107 ? 7.997 -2.560 -18.447 1.00 75.25 107 THR A O 1
ATOM 868 N N . GLU A 1 108 ? 9.214 -4.126 -19.513 1.00 77.25 108 GLU A N 1
ATOM 869 C CA . GLU A 1 108 ? 8.664 -5.277 -18.785 1.00 77.25 108 GLU A CA 1
ATOM 870 C C . GLU A 1 108 ? 8.976 -5.178 -17.291 1.00 77.25 108 GLU A C 1
ATOM 872 O O . GLU A 1 108 ? 8.063 -5.173 -16.466 1.00 77.25 108 GLU A O 1
ATOM 877 N N . LYS A 1 109 ? 10.245 -4.928 -16.945 1.00 79.81 109 LYS A N 1
ATOM 878 C CA . LYS A 1 109 ? 10.682 -4.784 -15.550 1.00 79.81 109 LYS A CA 1
ATOM 879 C C . LYS A 1 109 ? 9.951 -3.669 -14.796 1.00 79.81 109 LYS A C 1
ATOM 881 O O . LYS A 1 109 ? 9.734 -3.778 -13.593 1.00 79.81 109 LYS A O 1
ATOM 886 N N . GLN A 1 110 ? 9.609 -2.572 -15.471 1.00 78.44 110 GLN A N 1
ATOM 887 C CA . GLN A 1 110 ? 8.885 -1.465 -14.841 1.00 78.44 110 GLN A CA 1
ATOM 888 C C . GLN A 1 110 ? 7.380 -1.723 -14.743 1.00 78.44 110 GLN A C 1
ATOM 890 O O . GLN A 1 110 ? 6.765 -1.299 -13.768 1.00 78.44 110 GLN A O 1
ATOM 895 N N . ARG A 1 111 ? 6.790 -2.459 -15.696 1.00 78.81 111 ARG A N 1
ATOM 896 C CA . ARG A 1 111 ? 5.392 -2.911 -15.594 1.00 78.81 111 ARG A CA 1
ATOM 897 C C . ARG A 1 111 ? 5.193 -3.846 -14.415 1.00 78.81 111 ARG A C 1
ATOM 899 O O . ARG A 1 111 ? 4.257 -3.644 -13.652 1.00 78.81 111 ARG A O 1
ATOM 906 N N . GLU A 1 112 ? 6.078 -4.826 -14.251 1.00 80.69 112 GLU A N 1
ATOM 907 C CA . GLU A 1 112 ? 6.008 -5.774 -13.134 1.00 80.69 112 GLU A CA 1
ATOM 908 C C . GLU A 1 112 ? 6.081 -5.061 -11.782 1.00 80.69 112 GLU A C 1
ATOM 910 O O . GLU A 1 112 ? 5.272 -5.328 -10.897 1.00 80.69 112 GLU A O 1
ATOM 915 N N . LYS A 1 113 ? 7.001 -4.099 -11.635 1.00 80.62 113 LYS A N 1
ATOM 916 C CA . LYS A 1 113 ? 7.125 -3.301 -10.407 1.00 80.62 113 LYS A CA 1
ATOM 917 C C . LYS A 1 113 ? 5.880 -2.469 -10.116 1.00 80.62 113 LYS A C 1
ATOM 919 O O . LYS A 1 113 ? 5.370 -2.518 -9.002 1.00 80.62 113 LYS A O 1
ATOM 924 N N . ALA A 1 114 ? 5.377 -1.746 -11.115 1.00 80.69 114 ALA A N 1
ATOM 925 C CA . ALA A 1 114 ? 4.190 -0.915 -10.955 1.00 80.69 114 ALA A CA 1
ATOM 926 C C . ALA A 1 114 ? 2.947 -1.751 -10.608 1.00 80.69 114 ALA A C 1
ATOM 928 O O . ALA A 1 114 ? 2.176 -1.373 -9.728 1.00 80.69 114 ALA A O 1
ATOM 929 N N . ALA A 1 115 ? 2.781 -2.910 -11.252 1.00 82.00 115 ALA A N 1
ATOM 930 C CA . ALA A 1 115 ? 1.694 -3.837 -10.954 1.00 82.00 115 ALA A CA 1
ATOM 931 C C . ALA A 1 115 ? 1.790 -4.388 -9.522 1.00 82.00 115 ALA A C 1
ATOM 933 O O . ALA A 1 115 ? 0.780 -4.449 -8.819 1.00 82.00 115 ALA A O 1
ATOM 934 N N . LEU A 1 116 ? 2.999 -4.740 -9.069 1.00 80.88 116 LEU A N 1
ATOM 935 C CA . LEU A 1 116 ? 3.232 -5.225 -7.710 1.00 80.88 116 LEU A CA 1
ATOM 936 C C . LEU A 1 116 ? 2.906 -4.154 -6.658 1.00 80.88 116 LEU A C 1
ATOM 938 O O . LEU A 1 116 ? 2.224 -4.446 -5.678 1.00 80.88 116 LEU A O 1
ATOM 942 N N . GLU A 1 117 ? 3.352 -2.915 -6.863 1.00 81.12 117 GLU A N 1
ATOM 943 C CA . GLU A 1 117 ? 3.061 -1.790 -5.964 1.00 81.12 117 GLU A CA 1
ATOM 944 C C . GLU A 1 117 ? 1.563 -1.470 -5.908 1.00 81.12 117 GLU A C 1
ATOM 946 O O . GLU A 1 117 ? 1.010 -1.245 -4.829 1.00 81.12 117 GLU A O 1
ATOM 951 N N . GLU A 1 118 ? 0.876 -1.484 -7.053 1.00 83.06 118 GLU A N 1
ATOM 952 C CA . GLU A 1 118 ? -0.571 -1.269 -7.105 1.00 83.06 118 GLU A CA 1
ATOM 953 C C . GLU A 1 118 ? -1.326 -2.379 -6.364 1.00 83.06 118 GLU A C 1
ATOM 955 O O . GLU A 1 118 ? -2.246 -2.094 -5.592 1.00 83.06 118 GLU A O 1
ATOM 960 N N . GLN A 1 119 ? -0.915 -3.636 -6.542 1.00 80.81 119 GLN A N 1
ATOM 961 C CA . GLN A 1 119 ? -1.493 -4.772 -5.831 1.00 80.81 119 GLN A CA 1
ATOM 962 C C . GLN A 1 119 ? -1.263 -4.667 -4.318 1.00 80.81 119 GLN A C 1
ATOM 964 O O . GLN A 1 119 ? -2.199 -4.868 -3.545 1.00 80.81 119 GLN A O 1
ATOM 969 N N . GLN A 1 120 ? -0.053 -4.300 -3.884 1.00 83.88 120 GLN A N 1
ATOM 970 C CA . GLN A 1 120 ? 0.256 -4.074 -2.470 1.00 83.88 120 GLN A CA 1
ATOM 971 C C . GLN A 1 120 ? -0.590 -2.947 -1.877 1.00 83.88 120 GLN A C 1
ATOM 973 O O . GLN A 1 120 ? -1.132 -3.099 -0.783 1.00 83.88 120 GLN A O 1
ATOM 978 N N . LYS A 1 121 ? -0.749 -1.834 -2.602 1.00 86.38 121 LYS A N 1
ATOM 979 C CA . LYS A 1 121 ? -1.569 -0.707 -2.153 1.00 86.38 121 LYS A CA 1
ATOM 980 C C . LYS A 1 121 ? -3.037 -1.106 -2.003 1.00 86.38 121 LYS A C 1
ATOM 982 O O . LYS A 1 121 ? -3.626 -0.816 -0.966 1.00 86.38 121 LYS A O 1
ATOM 987 N N . LYS A 1 122 ? -3.603 -1.810 -2.990 1.00 87.12 122 LYS A N 1
ATOM 988 C CA . LYS A 1 122 ? -4.983 -2.323 -2.923 1.00 87.12 122 LYS A CA 1
ATOM 989 C C . LYS A 1 122 ? -5.170 -3.291 -1.755 1.00 87.12 122 LYS A C 1
ATOM 991 O O . LYS A 1 122 ? -6.132 -3.154 -1.010 1.00 87.12 122 LYS A O 1
ATOM 996 N N . ALA A 1 123 ? -4.228 -4.212 -1.547 1.00 87.56 123 ALA A N 1
ATOM 997 C CA . ALA A 1 123 ? -4.281 -5.163 -0.437 1.00 87.56 123 ALA A CA 1
ATOM 998 C C . ALA A 1 123 ? -4.199 -4.471 0.936 1.00 87.56 123 ALA A C 1
ATOM 1000 O O . ALA A 1 123 ? -4.910 -4.848 1.867 1.00 87.56 123 ALA A O 1
ATOM 1001 N N . LEU A 1 124 ? -3.351 -3.446 1.073 1.00 89.81 124 LEU A N 1
ATOM 1002 C CA . LEU A 1 124 ? -3.263 -2.641 2.295 1.00 89.81 124 LEU A CA 1
ATOM 1003 C C . LEU A 1 124 ? -4.548 -1.850 2.551 1.00 89.81 124 LEU A C 1
ATOM 1005 O O . LEU A 1 124 ? -5.018 -1.805 3.686 1.00 89.81 124 LEU A O 1
ATOM 1009 N N . GLU A 1 125 ? -5.124 -1.251 1.512 1.00 92.69 125 GLU A N 1
ATOM 1010 C CA . GLU A 1 125 ? -6.379 -0.505 1.605 1.00 92.69 125 GLU A CA 1
ATOM 1011 C C . GLU A 1 125 ? -7.550 -1.414 2.005 1.00 92.69 125 GLU A C 1
ATOM 1013 O O . GLU A 1 125 ? -8.337 -1.066 2.888 1.00 92.69 125 GLU A O 1
ATOM 1018 N N . GLU A 1 126 ? -7.628 -2.615 1.429 1.00 92.06 126 GLU A N 1
ATOM 1019 C CA . GLU A 1 126 ? -8.636 -3.614 1.782 1.00 92.06 126 GLU A CA 1
ATOM 1020 C C . GLU A 1 126 ? -8.486 -4.088 3.232 1.00 92.06 126 GLU A C 1
ATOM 1022 O O . GLU A 1 126 ? -9.459 -4.040 3.988 1.00 92.06 126 GLU A O 1
ATOM 1027 N N . LYS A 1 127 ? -7.262 -4.428 3.666 1.00 92.25 127 LYS A N 1
ATOM 1028 C CA . LYS A 1 127 ? -6.991 -4.780 5.070 1.00 92.25 127 LYS A CA 1
ATOM 1029 C C . LYS A 1 127 ? -7.349 -3.658 6.035 1.00 92.25 127 LYS A C 1
ATOM 1031 O O . LYS A 1 127 ? -7.912 -3.919 7.096 1.00 92.25 127 LYS A O 1
ATOM 1036 N N . HIS A 1 128 ? -7.036 -2.411 5.691 1.00 93.06 128 HIS A N 1
ATOM 1037 C CA . HIS A 1 128 ? -7.372 -1.272 6.541 1.00 93.06 128 HIS A CA 1
ATOM 1038 C C . HIS A 1 128 ? -8.893 -1.104 6.662 1.00 93.06 128 HIS A C 1
ATOM 1040 O O . HIS A 1 128 ? -9.410 -0.840 7.752 1.00 93.06 128 HIS A O 1
ATOM 1046 N N . LYS A 1 129 ? -9.623 -1.278 5.559 1.00 95.12 129 LYS A N 1
ATOM 1047 C CA . LYS A 1 129 ? -11.086 -1.204 5.541 1.00 95.12 129 LYS A CA 1
ATOM 1048 C C . LYS A 1 129 ? -11.727 -2.344 6.335 1.00 95.12 129 LYS A C 1
ATOM 1050 O O . LYS A 1 129 ? -12.715 -2.118 7.031 1.00 95.12 129 LYS A O 1
ATOM 1055 N N . GLU A 1 130 ? -11.174 -3.550 6.250 1.00 93.38 130 GLU A N 1
ATOM 1056 C CA . GLU A 1 130 ? -11.620 -4.708 7.027 1.00 93.38 130 GLU A CA 1
ATOM 1057 C C . GLU A 1 130 ? -11.394 -4.500 8.529 1.00 93.38 130 GLU A C 1
ATOM 1059 O O . GLU A 1 130 ? -12.333 -4.646 9.312 1.00 93.38 130 GLU A O 1
ATOM 1064 N N . LEU A 1 131 ? -10.198 -4.052 8.926 1.00 94.44 131 LEU A N 1
ATOM 1065 C CA . LEU A 1 131 ? -9.877 -3.752 10.323 1.00 94.44 131 LEU A CA 1
ATOM 1066 C C . LEU A 1 131 ? -10.805 -2.676 10.900 1.00 94.44 131 LEU A C 1
ATOM 1068 O O . LEU A 1 131 ? -11.319 -2.828 12.006 1.00 94.44 131 LEU A O 1
ATOM 1072 N N . GLN A 1 132 ? -11.069 -1.612 10.139 1.00 93.81 132 GLN A N 1
ATOM 1073 C CA . GLN A 1 132 ? -11.969 -0.543 10.569 1.00 93.81 132 GLN A CA 1
ATOM 1074 C C . GLN A 1 132 ? -13.404 -1.051 10.772 1.00 93.81 132 GLN A C 1
ATOM 1076 O O . GLN A 1 132 ? -14.065 -0.678 11.742 1.00 93.81 132 GLN A O 1
ATOM 1081 N N . ARG A 1 133 ? -13.892 -1.929 9.885 1.00 93.31 133 ARG A N 1
ATOM 1082 C CA . ARG A 1 133 ? -15.203 -2.575 10.043 1.00 93.31 133 ARG A CA 1
ATOM 1083 C C . ARG A 1 133 ? -15.237 -3.477 11.275 1.00 93.31 133 ARG A C 1
ATOM 1085 O O . ARG A 1 133 ? -16.200 -3.403 12.033 1.00 93.31 133 ARG A O 1
ATOM 1092 N N . ALA A 1 134 ? -14.195 -4.280 11.499 1.00 93.50 134 ALA A N 1
ATOM 1093 C CA . ALA A 1 134 ? -14.091 -5.149 12.669 1.00 93.50 134 ALA A CA 1
ATOM 1094 C C . ALA A 1 134 ? -14.123 -4.339 13.975 1.00 93.50 134 ALA A C 1
ATOM 1096 O O . ALA A 1 134 ? -14.925 -4.639 14.854 1.00 93.50 134 ALA A O 1
ATOM 1097 N N . GLN A 1 135 ? -13.352 -3.250 14.057 1.00 92.81 135 GLN A N 1
ATOM 1098 C CA . GLN A 1 135 ? -13.346 -2.352 15.217 1.00 92.81 135 GLN A CA 1
ATOM 1099 C C . GLN A 1 135 ? -14.713 -1.709 15.477 1.00 92.81 135 GLN A C 1
ATOM 1101 O O . GLN A 1 135 ? -15.133 -1.610 16.627 1.00 92.81 135 GLN A O 1
ATOM 1106 N N . GLN A 1 136 ? -15.439 -1.291 14.434 1.00 92.25 136 GLN A N 1
ATOM 1107 C CA . GLN A 1 136 ? -16.790 -0.742 14.604 1.00 92.25 136 GLN A CA 1
ATOM 1108 C C . GLN A 1 136 ? -17.783 -1.785 15.128 1.00 92.25 136 GLN A C 1
ATOM 1110 O O . GLN A 1 136 ? -18.619 -1.464 15.972 1.00 92.25 136 GLN A O 1
ATOM 1115 N N . VAL A 1 137 ? -17.706 -3.023 14.634 1.00 92.69 137 VAL A N 1
ATOM 1116 C CA . VAL A 1 137 ? -18.566 -4.120 15.101 1.00 92.69 137 VAL A CA 1
ATOM 1117 C C . VAL A 1 137 ? -18.236 -4.485 16.548 1.00 92.69 137 VAL A C 1
ATOM 1119 O O . VAL A 1 137 ? -19.148 -4.627 17.360 1.00 92.69 137 VAL A O 1
ATOM 1122 N N . GLU A 1 138 ? -16.952 -4.590 16.895 1.00 87.00 138 GLU A N 1
ATOM 1123 C CA . GLU A 1 138 ? -16.523 -4.841 18.274 1.00 87.00 138 GLU A CA 1
ATOM 1124 C C . GLU A 1 138 ? -16.923 -3.708 19.219 1.00 87.00 138 GLU A C 1
ATOM 1126 O O . GLU A 1 138 ? -17.406 -3.989 20.313 1.00 87.00 138 GLU A O 1
ATOM 1131 N N . GLY A 1 139 ? -16.799 -2.449 18.784 1.00 91.44 139 GLY A N 1
ATOM 1132 C CA . GLY A 1 139 ? -17.222 -1.278 19.550 1.00 91.44 139 GLY A CA 1
ATOM 1133 C C . GLY A 1 139 ? -18.712 -1.316 19.885 1.00 91.44 139 GLY A C 1
ATOM 1134 O O . GLY A 1 139 ? -19.071 -1.251 21.057 1.00 91.44 139 GLY A O 1
ATOM 1135 N N . LYS A 1 140 ? -19.573 -1.533 18.881 1.00 92.94 140 LYS A N 1
ATOM 1136 C CA . LYS A 1 140 ? -21.026 -1.672 19.093 1.00 92.94 140 LYS A CA 1
ATOM 1137 C C . LYS A 1 140 ? -21.365 -2.844 20.010 1.00 92.94 140 LYS A C 1
ATOM 1139 O O . LYS A 1 140 ? -22.135 -2.693 20.948 1.00 92.94 140 LYS A O 1
ATOM 1144 N N . ARG A 1 141 ? -20.738 -4.005 19.792 1.00 91.56 141 ARG A N 1
ATOM 1145 C CA . ARG A 1 141 ? -20.950 -5.196 20.628 1.00 91.56 141 ARG A CA 1
ATOM 1146 C C . ARG A 1 141 ? -20.509 -4.972 22.078 1.00 91.56 141 ARG A C 1
ATOM 1148 O O . ARG A 1 141 ? -21.096 -5.541 22.998 1.00 91.56 141 ARG A O 1
ATOM 1155 N N . HIS A 1 142 ? -19.436 -4.214 22.291 1.00 88.25 142 HIS A N 1
ATOM 1156 C CA . HIS A 1 142 ? -18.958 -3.867 23.624 1.00 88.25 142 HIS A CA 1
ATOM 1157 C C . HIS A 1 142 ? -19.921 -2.903 24.321 1.00 88.25 142 HIS A C 1
ATOM 1159 O O . HIS A 1 142 ? -20.282 -3.143 25.469 1.00 88.25 142 HIS A O 1
ATOM 1165 N N . GLU A 1 143 ? -20.388 -1.878 23.611 1.00 92.38 143 GLU A N 1
ATOM 1166 C CA . GLU A 1 143 ? -21.377 -0.919 24.106 1.00 92.38 143 GLU A CA 1
ATOM 1167 C C . GLU A 1 143 ? -22.698 -1.608 24.486 1.00 92.38 143 GLU A C 1
ATOM 1169 O O . GLU A 1 143 ? -23.177 -1.444 25.607 1.00 92.38 143 GLU A O 1
ATOM 1174 N N . GLU A 1 144 ? -23.221 -2.483 23.624 1.00 93.19 144 GLU A N 1
ATOM 1175 C CA . GLU A 1 144 ? -24.404 -3.305 23.917 1.00 93.19 144 GLU A CA 1
ATOM 1176 C C . GLU A 1 144 ? -24.202 -4.180 25.165 1.00 93.19 144 GLU A C 1
ATOM 1178 O O . GLU A 1 144 ? -25.103 -4.317 25.994 1.00 93.19 144 GLU A O 1
ATOM 1183 N N . ARG A 1 145 ? -23.007 -4.761 25.342 1.00 92.69 145 ARG A N 1
ATOM 1184 C CA . ARG A 1 145 ? -22.682 -5.562 26.531 1.00 92.69 145 ARG A CA 1
ATOM 1185 C C . ARG A 1 145 ? -22.658 -4.711 27.801 1.00 92.69 145 ARG A C 1
ATOM 1187 O O . ARG A 1 145 ? -23.111 -5.187 28.838 1.00 92.69 145 ARG A O 1
ATOM 1194 N N . MET A 1 146 ? -22.131 -3.490 27.728 1.00 88.88 146 MET A N 1
ATOM 1195 C CA . MET A 1 146 ? -22.099 -2.566 28.864 1.00 88.88 146 MET A CA 1
ATOM 1196 C C . MET A 1 146 ? -23.512 -2.157 29.279 1.00 88.88 146 MET A C 1
ATOM 1198 O O . MET A 1 146 ? -23.838 -2.258 30.457 1.00 88.88 146 MET A O 1
ATOM 1202 N N . GLN A 1 147 ? -24.382 -1.830 28.321 1.00 95.31 147 GLN A N 1
ATOM 1203 C CA . GLN A 1 147 ? -25.791 -1.518 28.596 1.00 95.31 147 GLN A CA 1
ATOM 1204 C C . GLN A 1 147 ? -26.539 -2.710 29.218 1.00 95.31 147 GLN A C 1
ATOM 1206 O O . GLN A 1 147 ? -27.292 -2.562 30.181 1.00 95.31 147 GLN A O 1
ATOM 1211 N N . GLN A 1 148 ? -26.309 -3.928 28.715 1.00 92.69 148 GLN A N 1
ATOM 1212 C CA . GLN A 1 148 ? -26.885 -5.141 29.312 1.00 92.69 148 GLN A CA 1
ATOM 1213 C C . GLN A 1 148 ? -26.374 -5.406 30.735 1.00 92.69 148 GLN A C 1
ATOM 1215 O O . GLN A 1 148 ? -27.101 -5.948 31.563 1.00 92.69 148 GLN A O 1
ATOM 1220 N N . MET A 1 149 ? -25.118 -5.067 31.025 1.00 91.94 149 MET A N 1
ATOM 1221 C CA . MET A 1 149 ? -24.551 -5.214 32.363 1.00 91.94 149 MET A CA 1
ATOM 1222 C C . MET A 1 149 ? -25.125 -4.177 33.330 1.00 91.94 149 MET A C 1
ATOM 1224 O O . MET A 1 149 ? -25.493 -4.535 34.443 1.00 91.94 149 MET A O 1
ATOM 1228 N N . GLU A 1 150 ? -25.238 -2.923 32.895 1.00 88.75 150 GLU A N 1
ATOM 1229 C CA . GLU A 1 150 ? -25.800 -1.822 33.681 1.00 88.75 150 GLU A CA 1
ATOM 1230 C C . GLU A 1 150 ? -27.258 -2.100 34.066 1.00 88.75 150 GLU A C 1
ATOM 1232 O O . GLU A 1 150 ? -27.598 -2.079 35.246 1.00 88.75 150 GLU A O 1
ATOM 1237 N N . THR A 1 151 ? -28.084 -2.508 33.099 1.00 94.38 151 THR A N 1
ATOM 1238 C CA . THR A 1 151 ? -29.487 -2.886 33.351 1.00 94.38 151 THR A CA 1
ATOM 1239 C C . THR A 1 151 ? -29.625 -4.064 34.318 1.00 94.38 151 THR A C 1
ATOM 1241 O O . THR A 1 151 ? -30.478 -4.036 35.204 1.00 94.38 151 THR A O 1
ATOM 1244 N N . LYS A 1 152 ? -28.775 -5.096 34.206 1.00 94.62 152 LYS A N 1
ATOM 1245 C CA . LYS A 1 152 ? -28.761 -6.209 35.171 1.00 94.62 152 LYS A CA 1
ATOM 1246 C C . LYS A 1 152 ? -28.346 -5.763 36.566 1.00 94.62 152 LYS A C 1
ATOM 1248 O O . LYS A 1 152 ? -28.942 -6.208 37.540 1.00 94.62 152 LYS A O 1
ATOM 1253 N N . PHE A 1 153 ? -27.341 -4.899 36.660 1.00 94.06 153 PHE A N 1
ATOM 1254 C CA . PHE A 1 153 ? -26.864 -4.386 37.937 1.00 94.06 153 PHE A CA 1
ATOM 1255 C C . PHE A 1 153 ? -27.935 -3.547 38.644 1.00 94.06 153 PHE A C 1
ATOM 1257 O O . PHE A 1 153 ? -28.139 -3.689 39.849 1.00 94.06 153 PHE A O 1
ATOM 1264 N N . GLU A 1 154 ? -28.656 -2.707 37.902 1.00 95.19 154 GLU A N 1
ATOM 1265 C CA . GLU A 1 154 ? -29.784 -1.943 38.439 1.00 95.19 154 GLU A CA 1
ATOM 1266 C C . GLU A 1 154 ? -30.920 -2.849 38.924 1.00 95.19 154 GLU A C 1
ATOM 1268 O O . GLU A 1 154 ? -31.456 -2.628 40.012 1.00 95.19 154 GLU A O 1
ATOM 1273 N N . GLU A 1 155 ? -31.245 -3.897 38.167 1.00 94.81 155 GLU A N 1
ATOM 1274 C CA . GLU A 1 155 ? -32.275 -4.862 38.552 1.00 94.81 155 GLU A CA 1
ATOM 1275 C C . GLU A 1 155 ? -31.878 -5.660 39.804 1.00 94.81 155 GLU A C 1
ATOM 1277 O O . GLU A 1 155 ? -32.670 -5.780 40.739 1.00 94.81 155 GLU A O 1
ATOM 1282 N N . GLU A 1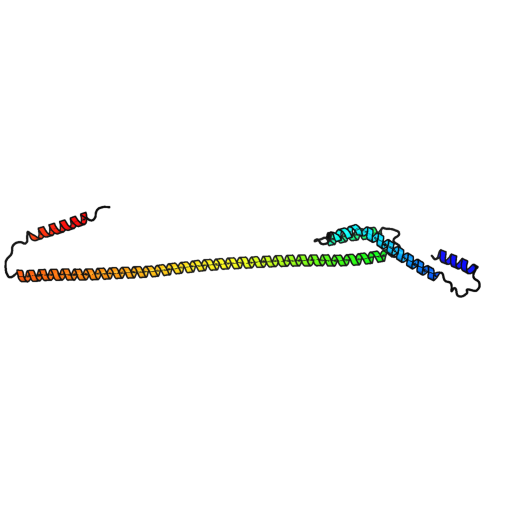 156 ? -30.635 -6.146 39.881 1.00 91.94 156 GLU A N 1
ATOM 1283 C CA . GLU A 1 156 ? -30.110 -6.832 41.070 1.00 91.94 156 GLU A CA 1
ATOM 1284 C C . GLU A 1 156 ? -30.113 -5.919 42.299 1.00 91.94 156 GLU A C 1
ATOM 1286 O O . GLU A 1 156 ? -30.519 -6.338 43.386 1.00 91.94 156 GLU A O 1
ATOM 1291 N N . LYS A 1 157 ? -29.728 -4.648 42.134 1.00 94.44 157 LYS A N 1
ATOM 1292 C CA . LYS A 1 157 ? -29.786 -3.653 43.208 1.00 94.44 157 LYS A CA 1
ATOM 1293 C C . LYS A 1 157 ? -31.222 -3.436 43.689 1.00 94.44 157 LYS A C 1
ATOM 1295 O O . LYS A 1 157 ? -31.449 -3.350 44.894 1.00 94.44 157 LYS A O 1
ATOM 1300 N N . ARG A 1 158 ? -32.191 -3.359 42.772 1.00 95.62 158 ARG A N 1
ATOM 1301 C CA . ARG A 1 158 ? -33.612 -3.208 43.114 1.00 95.62 158 ARG A CA 1
ATOM 1302 C C . ARG A 1 158 ? -34.119 -4.403 43.919 1.00 95.62 158 ARG A C 1
ATOM 1304 O O . ARG A 1 158 ? -34.734 -4.205 44.963 1.00 95.62 158 ARG A O 1
ATOM 1311 N N . LEU A 1 159 ? -33.801 -5.620 43.477 1.00 96.38 159 LEU A N 1
ATOM 1312 C CA . LEU A 1 159 ? -34.171 -6.852 44.177 1.00 96.38 159 LEU A CA 1
ATOM 1313 C C . LEU A 1 159 ? -33.558 -6.920 45.582 1.00 96.38 159 LEU A C 1
ATOM 1315 O O . LEU A 1 159 ? -34.252 -7.280 46.531 1.00 96.38 159 LEU A O 1
ATOM 1319 N N . GLN A 1 160 ? -32.291 -6.522 45.738 1.00 93.25 160 GLN A N 1
ATOM 1320 C CA . GLN A 1 160 ? -31.638 -6.461 47.050 1.00 93.25 160 GLN A CA 1
ATOM 1321 C C . GLN A 1 160 ? -32.328 -5.483 48.004 1.00 93.25 160 GLN A C 1
ATOM 1323 O O . GLN A 1 160 ? -32.507 -5.802 49.179 1.00 93.25 160 GLN A O 1
ATOM 1328 N N . VAL A 1 161 ? -32.720 -4.303 47.515 1.00 96.31 161 VAL A N 1
ATOM 1329 C CA . VAL A 1 161 ? -33.447 -3.317 48.327 1.00 96.31 161 VAL A CA 1
ATOM 1330 C C . VAL A 1 161 ? -34.805 -3.871 48.754 1.00 96.31 161 VAL A C 1
ATOM 1332 O O . VAL A 1 161 ? -35.121 -3.834 49.938 1.00 96.31 161 VAL A O 1
ATOM 1335 N N . GLU A 1 162 ? -35.565 -4.463 47.832 1.00 96.94 162 GLU A N 1
ATOM 1336 C CA . GLU A 1 162 ? -36.881 -5.042 48.132 1.00 96.94 162 GLU A CA 1
ATOM 1337 C C . GLU A 1 162 ? -36.789 -6.207 49.137 1.00 96.94 162 GLU A C 1
ATOM 1339 O O . GLU A 1 162 ? -37.639 -6.380 50.013 1.00 96.94 162 GLU A O 1
ATOM 1344 N N . GLU A 1 163 ? -35.748 -7.035 49.044 1.00 95.81 163 GLU A N 1
ATOM 1345 C CA . GLU A 1 163 ? -35.524 -8.124 49.994 1.00 95.81 163 GLU A CA 1
ATOM 1346 C C . GLU A 1 163 ? -35.125 -7.614 51.386 1.00 95.81 163 GLU A C 1
ATOM 1348 O O . GLU A 1 163 ? -35.635 -8.124 52.390 1.00 95.81 163 GLU A O 1
ATOM 1353 N N . LEU A 1 164 ? -34.300 -6.564 51.457 1.00 95.06 164 LEU A N 1
ATOM 1354 C CA . LEU A 1 164 ? -33.967 -5.885 52.711 1.00 95.06 164 LEU A CA 1
ATOM 1355 C C . LEU A 1 164 ? -35.191 -5.214 53.348 1.00 95.06 164 LEU A C 1
ATOM 1357 O O . LEU A 1 164 ? -35.384 -5.343 54.558 1.00 95.06 164 LEU A O 1
ATOM 1361 N N . GLU A 1 165 ? -36.042 -4.555 52.560 1.00 95.06 165 GLU A N 1
ATOM 1362 C CA . GLU A 1 165 ? -37.290 -3.948 53.040 1.00 95.06 165 GLU A CA 1
ATOM 1363 C C . GLU A 1 165 ? -38.239 -5.006 53.610 1.00 95.06 165 GLU A C 1
ATOM 1365 O O . GLU A 1 165 ? -38.672 -4.886 54.756 1.00 95.06 165 GLU A O 1
ATOM 1370 N N . ARG A 1 166 ? -38.474 -6.109 52.886 1.00 96.56 166 ARG A N 1
ATOM 1371 C CA . ARG A 1 166 ? -39.299 -7.224 53.386 1.00 96.56 166 ARG A CA 1
ATOM 1372 C C . ARG A 1 166 ? -38.740 -7.841 54.665 1.00 96.56 166 ARG A C 1
ATOM 1374 O O . ARG A 1 166 ? -39.502 -8.220 55.558 1.00 96.56 166 ARG A O 1
ATOM 1381 N N . ALA A 1 167 ? -37.420 -7.986 54.767 1.00 96.12 167 ALA A N 1
ATOM 1382 C CA . ALA A 1 167 ? -36.783 -8.490 55.979 1.00 96.12 167 ALA A CA 1
ATOM 1383 C C . ALA A 1 167 ? -36.972 -7.522 57.160 1.00 96.12 167 ALA A C 1
ATOM 1385 O O . ALA A 1 167 ? -37.267 -7.961 58.275 1.00 96.12 167 ALA A O 1
ATOM 1386 N N . MET A 1 168 ? -36.854 -6.216 56.911 1.00 95.19 168 MET A N 1
ATOM 1387 C CA . MET A 1 168 ? -37.078 -5.166 57.904 1.00 95.19 168 MET A CA 1
ATOM 1388 C C . MET A 1 168 ? -38.537 -5.129 58.377 1.00 95.19 168 MET A C 1
ATOM 1390 O O . MET A 1 168 ? -38.779 -5.102 59.581 1.00 95.19 168 MET A O 1
ATOM 1394 N N . GLU A 1 169 ? -39.508 -5.199 57.466 1.00 95.50 169 GLU A N 1
ATOM 1395 C CA . GLU A 1 169 ? -40.937 -5.240 57.801 1.00 95.50 169 GLU A CA 1
ATOM 1396 C C . GLU A 1 169 ? -41.284 -6.439 58.687 1.00 95.50 169 GLU A C 1
ATOM 1398 O O . GLU A 1 169 ? -41.970 -6.287 59.699 1.00 95.50 169 GLU A O 1
ATOM 1403 N N . ARG A 1 170 ? -40.751 -7.628 58.369 1.00 95.50 170 ARG A N 1
ATOM 1404 C CA . ARG A 1 170 ? -40.920 -8.822 59.214 1.00 95.50 170 ARG A CA 1
ATOM 1405 C C . ARG A 1 170 ? -40.373 -8.597 60.623 1.00 95.50 170 ARG A C 1
ATOM 1407 O O . ARG A 1 170 ? -41.035 -8.956 61.593 1.00 95.50 170 ARG A O 1
ATOM 1414 N N . LYS A 1 171 ? -39.196 -7.974 60.748 1.00 94.12 171 LYS A N 1
ATOM 1415 C CA . LYS A 1 171 ? -38.587 -7.657 62.051 1.00 94.12 171 LYS A CA 1
ATOM 1416 C C . LYS A 1 171 ? -39.406 -6.643 62.851 1.00 94.12 171 LYS A C 1
ATOM 1418 O O . LYS A 1 171 ? -39.568 -6.823 64.056 1.00 94.12 171 LYS A O 1
ATOM 1423 N N . LEU A 1 172 ? -39.948 -5.619 62.193 1.00 95.12 172 LEU A N 1
ATOM 1424 C CA . LEU A 1 172 ? -40.829 -4.634 62.826 1.00 95.12 172 LEU A CA 1
ATOM 1425 C C . LEU A 1 172 ? -42.138 -5.274 63.312 1.00 95.12 172 LEU A C 1
ATOM 1427 O O . LEU A 1 172 ? -42.544 -5.030 64.446 1.00 95.12 172 LEU A O 1
ATOM 1431 N N . ALA A 1 173 ? -42.753 -6.143 62.505 1.00 95.81 173 ALA A N 1
ATOM 1432 C CA . ALA A 1 173 ? -43.966 -6.868 62.883 1.00 95.81 173 ALA A CA 1
ATOM 1433 C C . ALA A 1 173 ? -43.733 -7.824 64.071 1.00 95.81 173 ALA A C 1
ATOM 1435 O O . ALA A 1 173 ? -44.540 -7.865 64.999 1.00 95.81 173 ALA A O 1
ATOM 1436 N N . GLU A 1 174 ? -42.608 -8.554 64.083 1.00 95.50 174 GLU A N 1
ATOM 1437 C CA . GLU A 1 174 ? -42.193 -9.385 65.225 1.00 95.50 174 GLU A CA 1
ATOM 1438 C C . GLU A 1 174 ? -42.040 -8.546 66.506 1.00 95.50 174 GLU A C 1
ATOM 1440 O O . GLU A 1 174 ? -42.509 -8.943 67.574 1.00 95.50 174 GLU A O 1
ATOM 1445 N N . GLN A 1 175 ? -41.413 -7.367 66.409 1.00 90.12 175 GLN A N 1
ATOM 1446 C CA . GLN A 1 175 ? -41.248 -6.459 67.544 1.00 90.12 175 GLN A CA 1
ATOM 1447 C C . GLN A 1 175 ? -42.596 -5.925 68.053 1.00 90.12 175 GLN A C 1
ATOM 1449 O O . GLN A 1 175 ? -42.814 -5.868 69.264 1.00 90.12 175 GLN A O 1
ATOM 1454 N N . GLU A 1 176 ? -43.508 -5.553 67.154 1.00 93.44 176 GLU A N 1
ATOM 1455 C CA . GLU A 1 176 ? -44.843 -5.069 67.513 1.00 93.44 176 GLU A CA 1
ATOM 1456 C C . GLU A 1 176 ? -45.658 -6.140 68.257 1.00 93.44 176 GLU A C 1
ATOM 1458 O O . GLU A 1 176 ? -46.274 -5.847 69.286 1.00 93.44 176 GLU A O 1
ATOM 1463 N N . ASP A 1 177 ? -45.630 -7.388 67.781 1.00 94.94 177 ASP A N 1
ATOM 1464 C CA . ASP A 1 177 ? -46.319 -8.513 68.422 1.00 94.94 177 ASP A CA 1
ATOM 1465 C C . ASP A 1 177 ? -45.751 -8.814 69.819 1.00 94.94 177 ASP A C 1
ATOM 1467 O O . ASP A 1 177 ? -46.507 -8.983 70.780 1.00 94.94 177 ASP A O 1
ATOM 1471 N N . LEU A 1 178 ? -44.421 -8.791 69.972 1.00 94.25 178 LEU A N 1
ATOM 1472 C CA . LEU A 1 178 ? -43.760 -8.942 71.274 1.00 94.25 178 LEU A CA 1
ATOM 1473 C C . LEU A 1 178 ? -44.172 -7.845 72.261 1.00 94.25 178 LEU A C 1
ATOM 1475 O O . LEU A 1 178 ? -44.469 -8.136 73.423 1.00 94.25 178 LEU A O 1
ATOM 1479 N N . ILE A 1 179 ? -44.227 -6.594 71.801 1.00 91.06 179 ILE A N 1
ATOM 1480 C CA . ILE A 1 179 ? -44.661 -5.458 72.617 1.00 91.06 179 ILE A CA 1
ATOM 1481 C C . ILE A 1 179 ? -46.119 -5.646 73.055 1.00 91.06 179 ILE A C 1
ATOM 1483 O O . ILE A 1 179 ? -46.419 -5.529 74.245 1.00 91.06 179 ILE A O 1
ATOM 1487 N N . LYS A 1 180 ? -47.024 -5.984 72.127 1.00 93.25 180 LYS A N 1
ATOM 1488 C CA . LYS A 1 180 ? -48.444 -6.229 72.436 1.00 93.25 180 LYS A CA 1
ATOM 1489 C C . LYS A 1 180 ? -48.618 -7.351 73.455 1.00 93.25 180 LYS A C 1
ATOM 1491 O O . LYS A 1 180 ? -49.356 -7.168 74.421 1.00 93.25 180 LYS A O 1
ATOM 1496 N N . LYS A 1 181 ? -47.917 -8.476 73.280 1.00 93.31 181 LYS A N 1
ATOM 1497 C CA . LYS A 1 181 ? -47.949 -9.609 74.217 1.00 93.31 181 LYS A CA 1
ATOM 1498 C C . LYS A 1 181 ? -47.468 -9.211 75.610 1.00 93.31 181 LYS A C 1
ATOM 1500 O O . LYS A 1 181 ? -48.171 -9.478 76.579 1.00 93.31 181 LYS A O 1
ATOM 1505 N N . ASN A 1 182 ? -46.335 -8.513 75.712 1.00 92.69 182 ASN A N 1
ATOM 1506 C CA . ASN A 1 182 ? -45.792 -8.078 77.000 1.00 92.69 182 ASN A CA 1
ATOM 1507 C C . ASN A 1 182 ? -46.739 -7.111 77.735 1.00 92.69 182 ASN A C 1
ATOM 1509 O O . ASN A 1 182 ? -46.986 -7.265 78.931 1.00 92.69 182 ASN A O 1
ATOM 1513 N N . TYR A 1 183 ? -47.324 -6.144 77.019 1.00 89.44 183 TYR A N 1
ATOM 1514 C CA . TYR A 1 183 ? -48.316 -5.241 77.606 1.00 89.44 183 TYR A CA 1
ATOM 1515 C C . TYR A 1 183 ? -49.601 -5.964 78.006 1.00 89.44 183 TYR A C 1
ATOM 1517 O O . TYR A 1 183 ? -50.168 -5.641 79.051 1.00 89.44 183 TYR A O 1
ATOM 1525 N N . HIS A 1 184 ? -50.057 -6.933 77.209 1.00 91.50 184 HIS A N 1
ATOM 1526 C CA . HIS A 1 184 ? -51.245 -7.711 77.533 1.00 91.50 184 HIS A CA 1
ATOM 1527 C C . HIS A 1 184 ? -51.038 -8.531 78.809 1.00 91.50 184 HIS A C 1
ATOM 1529 O O . HIS A 1 184 ? -51.858 -8.443 79.718 1.00 91.50 184 HIS A O 1
ATOM 1535 N N . GLU A 1 185 ? -49.908 -9.231 78.920 1.00 91.50 185 GLU A N 1
ATOM 1536 C CA . GLU A 1 185 ? -49.522 -9.988 80.113 1.00 91.50 185 GLU A CA 1
ATOM 1537 C C . GLU A 1 185 ? -49.435 -9.084 81.351 1.00 91.50 185 GLU A C 1
ATOM 1539 O O . GLU A 1 185 ? -50.014 -9.383 82.395 1.00 91.50 185 GLU A O 1
ATOM 1544 N N . LYS A 1 186 ? -48.798 -7.914 81.221 1.00 89.25 186 LYS A N 1
ATOM 1545 C CA . LYS A 1 186 ? -48.711 -6.940 82.314 1.00 89.25 186 LYS A CA 1
ATOM 1546 C C . LYS A 1 186 ? -50.085 -6.401 82.734 1.00 89.25 186 LYS A C 1
ATOM 1548 O O . LYS A 1 186 ? -50.310 -6.165 83.920 1.00 89.25 186 LYS A O 1
ATOM 1553 N N . ALA A 1 187 ? -51.000 -6.192 81.787 1.00 86.75 187 ALA A N 1
ATOM 1554 C CA . ALA A 1 187 ? -52.367 -5.762 82.073 1.00 86.75 187 ALA A CA 1
ATOM 1555 C C . ALA A 1 187 ? -53.182 -6.853 82.785 1.00 86.75 187 ALA A C 1
ATOM 1557 O O . ALA A 1 187 ? -53.946 -6.530 83.693 1.00 86.75 187 ALA A O 1
ATOM 1558 N N . GLU A 1 188 ? -52.998 -8.125 82.422 1.00 89.75 188 GLU A N 1
ATOM 1559 C CA . GLU A 1 188 ? -53.617 -9.261 83.117 1.00 89.75 188 GLU A CA 1
ATOM 1560 C C . GLU A 1 188 ? -53.092 -9.409 84.549 1.00 89.75 188 GLU A C 1
ATOM 1562 O O . GLU A 1 188 ? -53.890 -9.545 85.475 1.00 89.75 188 GLU A O 1
ATOM 1567 N N . LEU A 1 189 ? -51.777 -9.280 84.765 1.00 90.31 189 LEU A N 1
ATOM 1568 C CA . LEU A 1 189 ? -51.198 -9.256 86.114 1.00 90.31 189 LEU A CA 1
ATOM 1569 C C . LEU A 1 189 ? -51.780 -8.111 86.955 1.00 90.31 189 LEU A C 1
ATOM 1571 O O . LEU A 1 189 ? -52.227 -8.333 88.078 1.00 90.31 189 LEU A O 1
ATOM 1575 N N . MET A 1 190 ? -51.862 -6.900 86.393 1.00 84.62 190 MET A N 1
ATOM 1576 C CA . MET A 1 190 ? -52.493 -5.764 87.075 1.00 84.62 190 MET A CA 1
ATOM 1577 C C . MET A 1 190 ? -53.982 -6.005 87.370 1.00 84.62 190 MET A C 1
ATOM 1579 O O . MET A 1 190 ? -54.466 -5.595 88.424 1.00 84.62 190 MET A O 1
ATOM 1583 N N . ARG A 1 191 ? -54.726 -6.673 86.477 1.00 85.50 191 ARG A N 1
ATOM 1584 C CA . ARG A 1 191 ? -56.124 -7.060 86.735 1.00 85.50 191 ARG A CA 1
ATOM 1585 C C . ARG A 1 191 ? -56.233 -8.036 87.901 1.00 85.50 191 ARG A C 1
ATOM 1587 O O . ARG A 1 191 ? -57.039 -7.800 88.795 1.00 85.50 191 ARG A O 1
ATOM 1594 N N . GLN A 1 192 ? -55.390 -9.066 87.930 1.00 89.94 192 GLN A N 1
ATOM 1595 C CA . GLN A 1 192 ? -55.351 -10.024 89.035 1.00 89.94 192 GLN A CA 1
ATOM 1596 C C . GLN A 1 192 ? -55.020 -9.341 90.365 1.00 89.94 192 GLN A C 1
ATOM 1598 O O . GLN A 1 192 ? -55.658 -9.634 91.372 1.00 89.94 192 GLN A O 1
ATOM 1603 N N . GLU A 1 193 ? -54.074 -8.397 90.384 1.00 86.62 193 GLU A N 1
ATOM 1604 C CA . GLU A 1 193 ? -53.773 -7.601 91.580 1.00 86.62 193 GLU A CA 1
ATOM 1605 C C . GLU A 1 193 ? -54.981 -6.764 92.032 1.00 86.62 193 GLU A C 1
ATOM 1607 O O . GLU A 1 193 ? -55.285 -6.721 93.225 1.00 86.62 193 GLU A O 1
ATOM 1612 N N . ILE A 1 194 ? -55.704 -6.130 91.100 1.00 83.12 194 ILE A N 1
ATOM 1613 C CA . ILE A 1 194 ? -56.929 -5.373 91.405 1.00 83.12 194 ILE A CA 1
ATOM 1614 C C . ILE A 1 194 ? -58.011 -6.287 91.983 1.00 83.12 194 ILE A C 1
ATOM 1616 O O . ILE A 1 194 ? -58.649 -5.909 92.966 1.00 83.12 194 ILE A O 1
ATOM 1620 N N . ASP A 1 195 ? -58.223 -7.468 91.409 1.00 85.44 195 ASP A N 1
ATOM 1621 C CA . ASP A 1 195 ? -59.246 -8.402 91.880 1.00 85.44 195 ASP A CA 1
ATOM 1622 C C . ASP A 1 195 ? -58.874 -8.996 93.243 1.00 85.44 195 ASP A C 1
ATOM 1624 O O . ASP A 1 195 ? -59.704 -9.006 94.146 1.00 85.44 195 ASP A O 1
ATOM 1628 N N . GLN A 1 196 ? -57.601 -9.334 93.476 1.00 84.25 196 GLN A N 1
ATOM 1629 C CA . GLN A 1 196 ? -57.116 -9.713 94.808 1.00 84.25 196 GLN A CA 1
ATOM 1630 C C . GLN A 1 196 ? -57.306 -8.593 95.838 1.00 84.25 196 GLN A C 1
ATOM 1632 O O . GLN A 1 196 ? -57.629 -8.858 96.998 1.00 84.25 196 GLN A O 1
ATOM 1637 N N . LEU A 1 197 ? -57.085 -7.333 95.451 1.00 78.44 197 LEU A N 1
ATOM 1638 C CA . LEU A 1 197 ? -57.344 -6.186 96.319 1.00 78.44 197 LEU A CA 1
ATOM 1639 C C . LEU A 1 197 ? -58.846 -6.013 96.582 1.00 78.44 197 LEU A C 1
ATOM 1641 O O . LEU A 1 197 ? -59.218 -5.776 97.730 1.00 78.44 197 LEU A O 1
ATOM 1645 N N . LYS A 1 198 ? -59.712 -6.177 95.575 1.00 75.94 198 LYS A N 1
ATOM 1646 C CA . LYS A 1 198 ? -61.176 -6.150 95.737 1.00 75.94 198 LYS A CA 1
ATOM 1647 C C . LYS A 1 198 ? -61.680 -7.277 96.630 1.00 75.94 198 LYS A C 1
ATOM 1649 O O . LYS A 1 198 ? -62.492 -7.002 97.502 1.00 75.94 198 LYS A O 1
ATOM 1654 N N . ASP A 1 199 ? -61.178 -8.497 96.472 1.00 79.25 199 ASP A N 1
ATOM 1655 C CA . ASP A 1 199 ? -61.547 -9.650 97.300 1.00 79.25 199 ASP A CA 1
ATOM 1656 C C . ASP A 1 199 ? -61.073 -9.480 98.739 1.00 79.25 199 ASP A C 1
ATOM 1658 O O . ASP A 1 199 ? -61.783 -9.846 99.675 1.00 79.25 199 ASP A O 1
ATOM 1662 N N . LYS A 1 200 ? -59.893 -8.883 98.949 1.00 71.75 200 LYS A N 1
ATOM 1663 C CA . LYS A 1 200 ? -59.451 -8.471 100.287 1.00 71.75 200 LYS A CA 1
ATOM 1664 C C . LYS A 1 200 ? -60.381 -7.408 100.858 1.00 71.75 200 LYS A C 1
ATOM 1666 O O . LYS A 1 200 ? -60.792 -7.549 102.000 1.00 71.75 200 LYS A O 1
ATOM 1671 N N . ILE A 1 201 ? -60.759 -6.388 100.086 1.00 70.88 201 ILE A N 1
ATOM 1672 C CA . ILE A 1 201 ? -61.717 -5.357 100.518 1.00 70.88 201 ILE A CA 1
ATOM 1673 C C . ILE A 1 201 ? -63.095 -5.970 100.823 1.00 70.88 201 ILE A C 1
ATOM 1675 O O . ILE A 1 201 ? -63.692 -5.613 101.833 1.00 70.88 201 ILE A O 1
ATOM 1679 N N . GLY A 1 202 ? -63.575 -6.918 100.016 1.00 64.25 202 GLY A N 1
ATOM 1680 C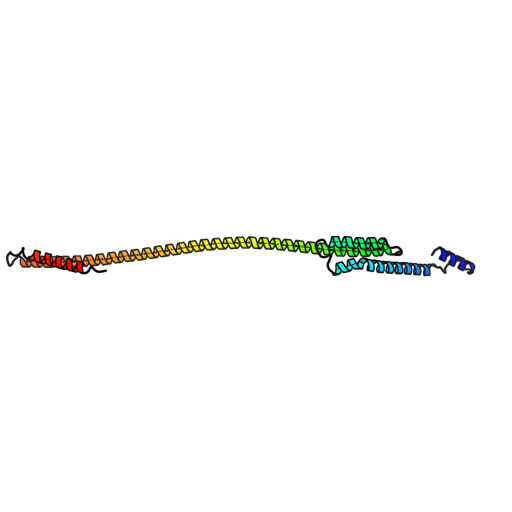 CA . GLY A 1 202 ? -64.850 -7.616 100.199 1.00 64.25 202 GLY A CA 1
ATOM 1681 C C . GLY A 1 202 ? -64.848 -8.571 101.393 1.00 64.25 202 GLY A C 1
ATOM 1682 O O . GLY A 1 202 ? -65.778 -8.547 102.193 1.00 64.25 202 GLY A O 1
ATOM 1683 N N . ASN A 1 203 ? -63.776 -9.346 101.593 1.00 59.47 203 ASN A N 1
ATOM 1684 C CA . ASN A 1 203 ? -63.600 -10.187 102.783 1.00 59.47 203 ASN A CA 1
ATOM 1685 C C . ASN A 1 203 ? -63.413 -9.349 104.052 1.00 59.47 203 ASN A C 1
ATOM 1687 O O . ASN A 1 203 ? -63.932 -9.708 105.108 1.00 59.47 203 ASN A O 1
ATOM 1691 N N . ILE A 1 204 ? -62.718 -8.210 103.958 1.00 54.91 204 ILE A N 1
ATOM 1692 C CA . ILE A 1 204 ? -62.658 -7.231 105.043 1.00 54.91 204 ILE A CA 1
ATOM 1693 C C . ILE A 1 204 ? -64.067 -6.695 105.301 1.00 54.91 204 ILE A C 1
ATOM 1695 O O . ILE A 1 204 ? -64.487 -6.726 106.447 1.00 54.91 204 ILE A O 1
ATOM 1699 N N . SER A 1 205 ? -64.851 -6.309 104.286 1.00 48.84 205 SER A N 1
ATOM 1700 C CA . SER A 1 205 ? -66.214 -5.802 104.499 1.00 48.84 205 SER A CA 1
ATOM 1701 C C . SER A 1 205 ? -67.177 -6.862 105.043 1.00 48.84 205 SER A C 1
ATOM 1703 O O . SER A 1 205 ? -68.060 -6.524 105.824 1.00 48.84 205 SER A O 1
ATOM 1705 N N . GLN A 1 206 ? -66.994 -8.137 104.690 1.00 42.47 206 GLN A N 1
ATOM 1706 C CA . GLN A 1 206 ? -67.805 -9.255 105.182 1.00 42.47 206 GLN A CA 1
ATOM 1707 C C . GLN A 1 206 ? -67.455 -9.628 106.635 1.00 42.47 206 GLN A C 1
ATOM 1709 O O . GLN A 1 206 ? -68.359 -9.919 107.415 1.00 42.47 206 GLN A O 1
ATOM 1714 N N . ASN A 1 207 ? -66.181 -9.511 107.038 1.00 45.00 207 ASN A N 1
ATOM 1715 C CA . ASN A 1 207 ? -65.758 -9.610 108.443 1.00 45.00 207 ASN A CA 1
ATOM 1716 C C . ASN A 1 207 ? -66.059 -8.342 109.267 1.00 45.00 207 ASN A C 1
ATOM 1718 O O . ASN A 1 207 ? -66.092 -8.410 110.493 1.00 45.00 207 ASN A O 1
ATOM 1722 N N . PHE A 1 208 ? -66.297 -7.192 108.628 1.00 36.91 208 PHE A N 1
ATOM 1723 C CA . PHE A 1 208 ? -66.557 -5.919 109.313 1.00 36.91 208 PHE A CA 1
ATOM 1724 C C . PHE A 1 208 ? -68.054 -5.638 109.539 1.00 36.91 208 PHE A C 1
ATOM 1726 O O . PHE A 1 208 ? -68.406 -4.936 110.484 1.00 36.91 208 PHE A O 1
ATOM 1733 N N . PHE A 1 209 ? -68.961 -6.214 108.735 1.00 36.12 209 PHE A N 1
ATOM 1734 C CA . PHE A 1 209 ? -70.404 -5.927 108.829 1.00 36.12 209 PHE A CA 1
ATOM 1735 C C . PHE A 1 209 ? -71.138 -6.619 109.994 1.00 36.12 209 PHE A C 1
ATOM 1737 O O . PHE A 1 209 ? -72.312 -6.330 110.217 1.00 36.12 209 PHE A O 1
ATOM 1744 N N . GLN A 1 210 ? -70.480 -7.507 110.753 1.00 42.41 210 GLN A N 1
ATOM 1745 C CA . GLN A 1 210 ? -71.094 -8.172 111.913 1.00 42.41 210 GLN A CA 1
ATOM 1746 C C . GLN A 1 210 ? -70.691 -7.624 113.290 1.00 42.41 210 GLN A C 1
ATOM 1748 O O . GLN A 1 210 ? -71.272 -8.085 114.270 1.00 42.41 210 GLN A O 1
ATOM 1753 N N . GLN A 1 211 ? -69.769 -6.655 113.422 1.00 41.25 211 GLN A N 1
ATOM 1754 C CA . GLN A 1 211 ? -69.341 -6.238 114.771 1.00 41.25 211 GLN A CA 1
ATOM 1755 C C . GLN A 1 211 ? -69.429 -4.764 115.161 1.00 41.25 211 GLN A C 1
ATOM 1757 O O . GLN A 1 211 ? -69.416 -4.525 116.368 1.00 41.25 211 GLN A O 1
ATOM 1762 N N . THR A 1 212 ? -69.599 -3.763 114.286 1.00 38.59 212 THR A N 1
ATOM 1763 C CA . THR A 1 212 ? -69.936 -2.399 114.775 1.00 38.59 212 THR A CA 1
ATOM 1764 C C . THR A 1 212 ? -70.447 -1.452 113.674 1.00 38.59 212 THR A C 1
ATOM 1766 O O . THR A 1 212 ? -70.007 -1.514 112.535 1.00 38.59 212 THR A O 1
ATOM 1769 N N . ALA A 1 213 ? -71.417 -0.603 114.032 1.00 36.59 213 ALA A N 1
ATOM 1770 C CA . ALA A 1 213 ? -72.283 0.231 113.186 1.00 36.59 213 ALA A CA 1
ATOM 1771 C C . ALA A 1 213 ? -71.612 1.318 112.296 1.00 36.59 213 ALA A C 1
ATOM 1773 O O . ALA A 1 213 ? -70.503 1.771 112.569 1.00 36.59 213 ALA A O 1
ATOM 1774 N N . MET A 1 214 ? -72.364 1.823 111.294 1.00 33.69 214 MET A N 1
ATOM 1775 C CA . MET A 1 214 ? -72.264 3.216 110.779 1.00 33.69 214 MET A CA 1
ATOM 1776 C C . MET A 1 214 ? -72.174 4.209 111.960 1.00 33.69 214 MET A C 1
ATOM 1778 O O . MET A 1 214 ? -72.880 3.961 112.940 1.00 33.69 214 MET A O 1
ATOM 1782 N N . PRO A 1 215 ? -71.431 5.344 111.896 1.00 44.47 215 PRO A N 1
ATOM 1783 C CA . PRO A 1 215 ? -71.380 6.270 110.749 1.00 44.47 215 PRO A CA 1
ATOM 1784 C C . PRO A 1 215 ? -70.013 6.967 110.518 1.00 44.47 215 PRO A C 1
ATOM 1786 O O . PRO A 1 215 ? -69.505 7.625 111.416 1.00 44.47 215 PRO A O 1
ATOM 1789 N N . LEU A 1 216 ? -69.445 6.933 109.303 1.00 38.25 216 LEU A N 1
ATOM 1790 C CA . LEU A 1 216 ? -68.476 7.955 108.839 1.00 38.25 216 LEU A CA 1
ATOM 1791 C C . LEU A 1 216 ? -68.233 7.856 107.314 1.00 38.25 216 LEU A C 1
ATOM 1793 O O . LEU A 1 216 ? -67.119 7.630 106.854 1.00 38.25 216 LEU A O 1
ATOM 1797 N N . ILE A 1 217 ? -69.288 7.974 106.500 1.00 44.75 217 ILE A N 1
ATOM 1798 C CA . ILE A 1 217 ? -69.139 7.944 105.027 1.00 44.75 217 ILE A CA 1
ATOM 1799 C C . ILE A 1 217 ? -68.691 9.308 104.455 1.00 44.75 217 ILE A C 1
ATOM 1801 O O . ILE A 1 217 ? -68.167 9.359 103.347 1.00 44.75 217 ILE A O 1
ATOM 1805 N N . GLU A 1 218 ? -68.764 10.410 105.206 1.00 39.62 218 GLU A N 1
ATOM 1806 C CA . GLU A 1 218 ? -68.482 11.742 104.636 1.00 39.62 218 GLU A CA 1
ATOM 1807 C C . GLU A 1 218 ? -67.017 12.209 104.695 1.00 39.62 218 GLU A C 1
ATOM 1809 O O . GLU A 1 218 ? -66.640 13.099 103.940 1.00 39.62 218 GLU A O 1
ATOM 1814 N N . THR A 1 219 ? -66.142 11.609 105.507 1.00 44.50 219 THR A N 1
ATOM 1815 C CA . THR A 1 219 ? -64.748 12.093 105.639 1.00 44.50 219 THR A CA 1
ATOM 1816 C C . THR A 1 219 ? -63.734 11.337 104.774 1.00 44.50 219 THR A C 1
ATOM 1818 O O . THR A 1 219 ? -62.675 11.879 104.458 1.00 44.50 219 THR A O 1
ATOM 1821 N N . GLY A 1 220 ? -64.040 10.109 104.339 1.00 44.44 220 GLY A N 1
ATOM 1822 C CA . GLY A 1 220 ? -63.095 9.257 103.602 1.00 44.44 220 GLY A CA 1
ATOM 1823 C C . GLY A 1 220 ? -62.966 9.576 102.108 1.00 44.44 220 GLY A C 1
ATOM 1824 O O . GLY A 1 220 ? -61.864 9.530 101.557 1.00 44.44 220 GLY A O 1
ATOM 1825 N N . VAL A 1 221 ? -64.069 9.946 101.448 1.00 45.94 221 VAL A N 1
ATOM 1826 C CA . VAL A 1 221 ? -64.078 10.246 100.001 1.00 45.94 221 VAL A CA 1
ATOM 1827 C C . VAL A 1 221 ? -63.287 11.525 99.699 1.00 45.94 221 VAL A C 1
ATOM 1829 O O . VAL A 1 221 ? -62.573 11.605 98.698 1.00 45.94 221 VAL A O 1
ATOM 1832 N N . ASP A 1 222 ? -63.329 12.494 100.614 1.00 46.69 222 ASP A N 1
ATOM 1833 C CA . ASP A 1 222 ? -62.706 13.804 100.430 1.00 46.69 222 ASP A CA 1
ATOM 1834 C C . ASP A 1 222 ? -61.170 13.752 100.555 1.00 46.69 222 ASP A C 1
ATOM 1836 O O . ASP A 1 222 ? -60.441 14.424 99.820 1.00 46.69 222 ASP A O 1
ATOM 1840 N N . VAL A 1 223 ? -60.650 12.872 101.421 1.00 53.12 223 VAL A N 1
ATOM 1841 C CA . VAL A 1 223 ? -59.204 12.624 101.551 1.00 53.12 223 VAL A CA 1
ATOM 1842 C C . VAL A 1 223 ? -58.670 11.854 100.343 1.00 53.12 223 VAL A C 1
ATOM 1844 O O . VAL A 1 223 ? -57.596 12.180 99.835 1.00 53.12 223 VAL A O 1
ATOM 1847 N N . PHE A 1 224 ? -59.427 10.881 99.825 1.00 50.56 224 PHE A N 1
ATOM 1848 C CA . PHE A 1 224 ? -59.010 10.121 98.645 1.00 50.56 224 PHE A CA 1
ATOM 1849 C C . PHE A 1 224 ? -58.983 10.990 97.383 1.00 50.56 224 PHE A C 1
ATOM 1851 O O . PHE A 1 224 ? -58.019 10.923 96.619 1.00 50.56 224 PHE A O 1
ATOM 1858 N N . SER A 1 225 ? -59.975 11.871 97.214 1.00 52.22 225 SER A N 1
ATOM 1859 C CA . SER A 1 225 ? -59.998 12.862 96.132 1.00 52.22 225 SER A CA 1
ATOM 1860 C C . SER A 1 225 ? -58.808 13.828 96.222 1.00 52.22 225 SER A C 1
ATOM 1862 O O . SER A 1 225 ? -58.090 14.025 95.239 1.00 52.22 225 SER A O 1
ATOM 1864 N N . LYS A 1 226 ? -58.499 14.354 97.418 1.00 50.72 226 LYS A N 1
ATOM 1865 C CA . LYS A 1 226 ? -57.341 15.244 97.635 1.00 50.72 226 LYS A CA 1
ATOM 1866 C C . LYS A 1 226 ? -55.999 14.553 97.381 1.00 50.72 226 LYS A C 1
ATOM 1868 O O . LYS A 1 226 ? -55.107 15.160 96.790 1.00 50.72 226 LYS A O 1
ATOM 1873 N N . ILE A 1 227 ? -55.852 13.283 97.762 1.00 56.88 227 ILE A N 1
ATOM 1874 C CA . ILE A 1 227 ? -54.636 12.499 97.494 1.00 56.88 227 ILE A CA 1
ATOM 1875 C C . ILE A 1 227 ? -54.487 12.204 95.995 1.00 56.88 227 ILE A C 1
ATOM 1877 O O . ILE A 1 227 ? -53.381 12.322 95.462 1.00 56.88 227 ILE A O 1
ATOM 1881 N N . LEU A 1 228 ? -55.577 11.876 95.294 1.00 53.25 228 LEU A N 1
ATOM 1882 C CA . LEU A 1 228 ? -55.571 11.676 93.841 1.00 53.25 228 LEU A CA 1
ATOM 1883 C C . LEU A 1 228 ? -55.232 12.967 93.092 1.00 53.25 228 LEU A C 1
ATOM 1885 O O . LEU A 1 228 ? -54.353 12.943 92.231 1.00 53.25 228 LEU A O 1
ATOM 1889 N N . HIS A 1 229 ? -55.834 14.097 93.470 1.00 50.88 229 HIS A N 1
ATOM 1890 C CA . HIS A 1 229 ? -55.507 15.403 92.897 1.00 50.88 229 HIS A CA 1
ATOM 1891 C C . HIS A 1 229 ? -54.056 15.812 93.173 1.00 50.88 229 HIS A C 1
ATOM 1893 O O . HIS A 1 229 ? -53.380 16.289 92.264 1.00 50.88 229 HIS A O 1
ATOM 1899 N N . PHE A 1 230 ? -53.532 15.574 94.379 1.00 53.38 230 PHE A N 1
ATOM 1900 C CA . PHE A 1 230 ? -52.131 15.855 94.702 1.00 53.38 230 PHE A CA 1
ATOM 1901 C C . PHE A 1 230 ? -51.165 14.993 93.878 1.00 53.38 230 PHE A C 1
ATOM 1903 O O . PHE A 1 230 ? -50.134 15.480 93.411 1.00 53.38 230 PHE A O 1
ATOM 1910 N N . LYS A 1 231 ? -51.502 13.719 93.644 1.00 59.03 231 LYS A N 1
ATOM 1911 C CA . LYS A 1 231 ? -50.681 12.813 92.830 1.00 59.03 231 LYS A CA 1
ATOM 1912 C C . LYS A 1 231 ? -50.724 13.186 91.344 1.00 59.03 231 LYS A C 1
ATOM 1914 O O . LYS A 1 231 ? -49.664 13.215 90.726 1.00 59.03 231 LYS A O 1
ATOM 1919 N N . LEU A 1 232 ? -51.897 13.557 90.818 1.00 54.34 232 LEU A N 1
ATOM 1920 C CA . LEU A 1 232 ? -52.086 14.068 89.452 1.00 54.34 232 LEU A CA 1
ATOM 1921 C C . LEU A 1 232 ? -51.343 15.393 89.213 1.00 54.34 232 LEU A C 1
ATOM 1923 O O . LEU A 1 232 ? -50.634 15.524 88.216 1.00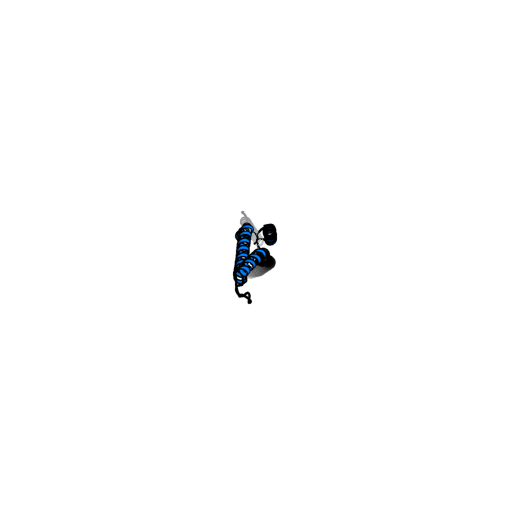 54.34 232 LEU A O 1
ATOM 1927 N N . MET A 1 233 ? -51.418 16.337 90.158 1.00 54.97 233 MET A N 1
ATOM 1928 C CA . MET A 1 233 ? -50.659 17.596 90.127 1.00 54.97 233 MET A CA 1
ATOM 1929 C C . MET A 1 233 ? -49.145 17.347 90.159 1.00 54.97 233 MET A C 1
ATOM 1931 O O . MET A 1 233 ? -48.394 17.971 89.414 1.00 54.97 233 MET A O 1
ATOM 1935 N N . LYS A 1 234 ? -48.677 16.396 90.978 1.00 53.53 234 LYS A N 1
ATOM 1936 C CA . LYS A 1 234 ? -47.249 16.055 91.084 1.00 53.53 234 LYS A CA 1
ATOM 1937 C C . LYS A 1 234 ? -46.714 15.333 89.840 1.00 53.53 234 LYS A C 1
ATOM 1939 O O . LYS A 1 234 ? -45.535 15.482 89.527 1.00 53.53 234 LYS A O 1
ATOM 1944 N N . SER A 1 235 ? -47.552 14.581 89.120 1.00 53.84 235 SER A N 1
ATOM 1945 C CA . SER A 1 235 ? -47.211 14.053 87.791 1.00 53.84 235 SER A CA 1
ATOM 1946 C C . SER A 1 235 ? -47.243 15.129 86.703 1.00 53.84 235 SER A C 1
ATOM 1948 O O . SER A 1 235 ? -46.350 15.130 85.865 1.00 53.84 235 SER A O 1
ATOM 1950 N N . ALA A 1 236 ? -48.175 16.088 86.753 1.00 51.41 236 ALA A N 1
ATOM 1951 C CA . ALA A 1 236 ? -48.196 17.228 85.830 1.00 51.41 236 ALA A CA 1
ATOM 1952 C C . ALA A 1 236 ? -46.979 18.158 86.022 1.00 51.41 236 ALA A C 1
ATOM 1954 O O . ALA A 1 236 ? -46.414 18.640 85.050 1.00 51.41 236 ALA A O 1
ATOM 1955 N N . LEU A 1 237 ? -46.498 18.325 87.260 1.00 47.22 237 LEU A N 1
ATOM 1956 C CA . LEU A 1 237 ? -45.269 19.068 87.588 1.00 47.22 237 LEU A CA 1
ATOM 1957 C C . LEU A 1 237 ? -43.967 18.322 87.241 1.00 47.22 237 LEU A C 1
ATOM 1959 O O . LEU A 1 237 ? -42.912 18.944 87.209 1.00 47.22 237 LEU A O 1
ATOM 1963 N N . LYS A 1 238 ? -44.014 17.005 86.993 1.00 49.22 238 LYS A N 1
ATOM 1964 C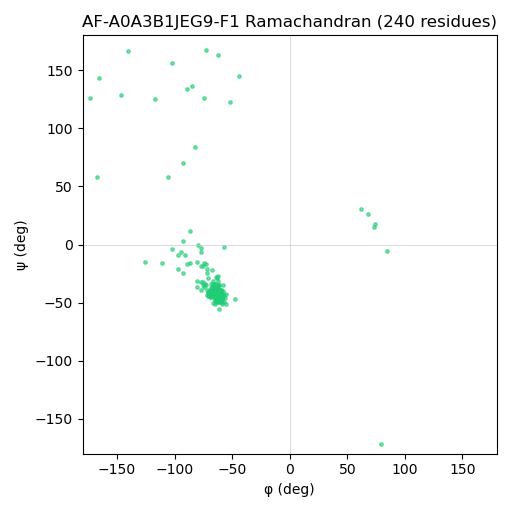 CA . LYS A 1 238 ? -42.869 16.229 86.474 1.00 49.22 238 LYS A CA 1
ATOM 1965 C C . LYS A 1 238 ? -42.834 16.155 84.944 1.00 49.22 238 LYS A C 1
ATOM 1967 O O . LYS A 1 238 ? -41.831 15.703 84.403 1.00 49.22 238 LYS A O 1
ATOM 1972 N N . VAL A 1 239 ? -43.885 16.617 84.262 1.00 51.03 239 VAL A N 1
ATOM 1973 C CA . VAL A 1 239 ? -43.929 16.821 82.804 1.00 51.03 239 VAL A CA 1
ATOM 1974 C C . VAL A 1 239 ? -43.850 18.326 82.518 1.00 51.03 239 VAL A C 1
ATOM 1976 O O . VAL A 1 239 ? -44.760 18.935 81.975 1.00 51.03 239 VAL A O 1
ATOM 1979 N N . SER A 1 240 ? -42.770 18.945 82.986 1.00 42.12 240 SER A N 1
ATOM 1980 C CA . SER A 1 240 ? -42.176 20.194 82.485 1.00 42.12 240 SER A CA 1
ATOM 1981 C C . SER A 1 240 ? -40.869 20.370 83.272 1.00 42.12 240 SER A C 1
ATOM 1983 O O . SER A 1 240 ? -40.939 20.289 84.501 1.00 42.12 240 SER A O 1
ATOM 1985 N N . PRO A 1 241 ? -39.685 20.544 82.649 1.00 40.88 241 PRO A N 1
ATOM 1986 C CA . PRO A 1 241 ? -39.495 21.387 81.470 1.00 40.88 241 PRO A CA 1
ATOM 1987 C C . PRO A 1 241 ? -38.543 20.840 80.377 1.00 40.88 241 PRO A C 1
ATOM 1989 O O . PRO A 1 241 ? -37.704 19.978 80.633 1.00 40.88 241 PRO A O 1
ATOM 1992 N N . VAL A 1 242 ? -38.643 21.516 79.223 1.00 41.75 242 VAL A N 1
ATOM 1993 C CA . VAL A 1 242 ? -37.734 21.582 78.053 1.00 41.75 242 VAL A CA 1
ATOM 1994 C C . VAL A 1 242 ? -37.797 20.428 77.058 1.00 41.75 242 VAL A C 1
ATOM 1996 O O . VAL A 1 242 ? -37.365 19.305 77.384 1.00 41.75 242 VAL A O 1
#

Solvent-accessible surface area (backbone atoms only — not comparable to full-atom values): 13552 Å² total; per-residue (Å²): 107,69,72,57,54,52,52,53,50,55,57,46,62,75,72,56,83,87,76,83,78,65,80,89,57,73,58,64,65,47,52,50,53,52,51,50,48,43,51,55,9,39,53,49,36,50,53,51,51,52,62,59,38,43,67,58,50,52,38,55,76,70,48,58,41,81,41,95,70,13,54,60,55,47,49,54,52,49,52,49,38,49,53,57,56,68,70,52,79,90,36,56,87,34,39,66,60,58,49,50,57,52,52,51,59,54,50,52,61,47,49,55,50,47,52,51,53,50,50,52,50,52,53,51,53,50,52,51,53,50,51,53,51,51,51,52,54,51,49,52,54,50,51,54,49,50,54,56,47,52,55,49,51,54,51,52,52,50,52,52,50,54,51,51,49,54,53,48,51,53,53,50,52,53,52,51,51,52,50,53,50,53,53,50,53,54,51,52,54,52,47,52,52,51,49,54,50,49,50,48,53,48,53,48,49,64,70,44,74,79,76,68,79,89,88,73,79,79,65,57,60,58,53,51,52,52,52,51,51,52,52,52,51,55,52,54,61,67,70,60,85,135

Secondary structure (DSSP, 8-state):
-HHHHHHHHHHHHTT-SS--S--S-THHHHHHHHHHHHHHHHHHHHHHHHHHTHHHHHHHHTTTTSSTTHHHHHHHHHHHHHHHHHH-S---TTHHHHHHHHHHHHHHHHHHHHHHHHHHHHHHHHHHHHHHHHHHHHHHHHHHHHHHHHHHHHHHHHHHHHHHHHHHHHHHHHHHHHHHHHHHHHHHHHHHHHHHHHHHHHHHHHHHTTT------TTHHHHHHHHHHHHHHHHHTTS---

InterPro domains:
  IPR003191 Guanylate-binding protein/Atlastin, C-terminal [PF02841] (1-96)
  IPR003191 Guanylate-binding protein/Atlastin, C-terminal [PF02841] (107-198)
  IPR036543 Guanylate-binding protein, C-terminal domain superfamily [SSF48340] (1-200)

Radius of gyration: 66.99 Å; Cα contacts (8 Å, |Δi|>4): 59; chains: 1; bounding box: 122×43×179 Å